Protein AF-A0A942CAH3-F1 (afdb_monomer_lite)

Structure (mmCIF, N/CA/C/O backbone):
data_AF-A0A942CAH3-F1
#
_entry.id   AF-A0A942CAH3-F1
#
loop_
_atom_site.group_PDB
_atom_site.id
_atom_site.type_symbol
_atom_site.label_atom_id
_atom_site.label_alt_id
_atom_site.label_comp_id
_atom_site.label_asym_id
_atom_site.label_entity_id
_atom_site.label_seq_id
_atom_site.pdbx_PDB_ins_code
_atom_site.Cartn_x
_atom_site.Cartn_y
_atom_site.Cartn_z
_atom_site.occupancy
_atom_site.B_iso_or_equiv
_atom_site.auth_seq_id
_atom_site.auth_comp_id
_atom_site.auth_asym_id
_atom_site.auth_atom_id
_atom_site.pdbx_PDB_model_num
ATOM 1 N N . MET A 1 1 ? 20.490 -26.033 11.143 1.00 38.88 1 MET A N 1
ATOM 2 C CA . MET A 1 1 ? 19.901 -25.424 12.351 1.00 38.88 1 MET A CA 1
ATOM 3 C C . MET A 1 1 ? 18.487 -25.033 11.973 1.00 38.88 1 MET A C 1
ATOM 5 O O . MET A 1 1 ? 18.322 -24.239 11.063 1.00 38.88 1 MET A O 1
ATOM 9 N N . THR A 1 2 ? 17.501 -25.733 12.522 1.00 37.88 2 THR A N 1
ATOM 10 C CA . THR A 1 2 ? 16.070 -25.601 12.214 1.00 37.88 2 THR A CA 1
ATOM 11 C C . THR A 1 2 ? 15.452 -24.617 13.198 1.00 37.88 2 THR A C 1
ATOM 13 O O . THR A 1 2 ? 15.263 -24.965 14.362 1.00 37.88 2 THR A O 1
ATOM 16 N N . GLU A 1 3 ? 15.191 -23.391 12.755 1.00 34.81 3 GLU A N 1
ATOM 17 C CA . GLU A 1 3 ? 14.441 -22.416 13.544 1.00 34.81 3 GLU A CA 1
ATOM 18 C C . GLU A 1 3 ? 12.943 -22.679 13.363 1.00 34.81 3 GLU A C 1
ATOM 20 O O . GLU A 1 3 ? 12.432 -22.730 12.245 1.00 34.81 3 GLU A O 1
ATOM 25 N N . ASN A 1 4 ? 12.261 -22.928 14.482 1.00 34.50 4 ASN A N 1
ATOM 26 C CA . ASN A 1 4 ? 10.811 -23.076 14.537 1.00 34.50 4 ASN A CA 1
ATOM 27 C C . ASN A 1 4 ? 10.151 -21.745 14.142 1.00 34.50 4 ASN A C 1
ATOM 29 O O . ASN A 1 4 ? 10.523 -20.715 14.712 1.00 34.50 4 ASN A O 1
ATOM 33 N N . PRO A 1 5 ? 9.154 -21.740 13.241 1.00 45.78 5 PRO A N 1
ATOM 34 C CA . PRO A 1 5 ? 8.356 -20.549 13.010 1.00 45.78 5 PRO A CA 1
ATOM 35 C C . PRO A 1 5 ? 7.594 -20.218 14.296 1.00 45.78 5 PRO A C 1
ATOM 37 O O . PRO A 1 5 ? 6.885 -21.056 14.855 1.00 45.78 5 PRO A O 1
ATOM 40 N N . VAL A 1 6 ? 7.781 -18.995 14.789 1.00 43.12 6 VAL A N 1
ATOM 41 C CA . VAL A 1 6 ? 6.960 -1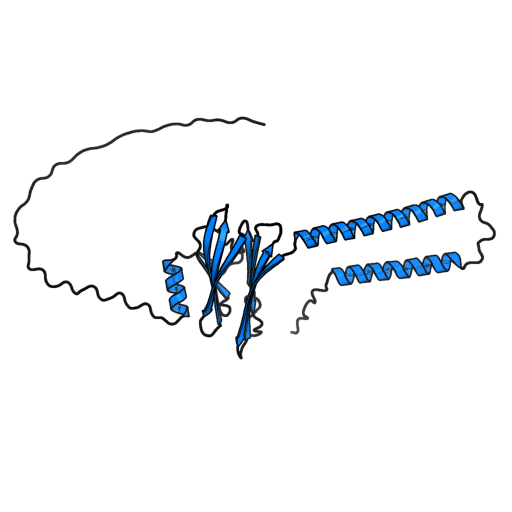8.429 15.857 1.00 43.12 6 VAL A CA 1
ATOM 42 C C . VAL A 1 6 ? 5.571 -18.228 15.270 1.00 43.12 6 VAL A C 1
ATOM 44 O O . VAL A 1 6 ? 5.326 -17.281 14.526 1.00 43.12 6 VAL A O 1
ATOM 47 N N . ASP A 1 7 ? 4.687 -19.171 15.577 1.00 39.84 7 ASP A N 1
ATOM 48 C CA . ASP A 1 7 ? 3.250 -19.054 15.389 1.00 39.84 7 ASP A CA 1
ATOM 49 C C . ASP A 1 7 ? 2.817 -17.752 16.081 1.00 39.84 7 ASP A C 1
ATOM 51 O O . ASP A 1 7 ? 2.868 -17.646 17.312 1.00 39.84 7 ASP A O 1
ATOM 55 N N . LEU A 1 8 ? 2.448 -16.725 15.305 1.00 46.66 8 LEU A N 1
ATOM 56 C CA . LEU A 1 8 ? 1.721 -15.572 15.832 1.00 46.66 8 LEU A CA 1
ATOM 57 C C . LEU A 1 8 ? 0.325 -16.076 16.205 1.00 46.66 8 LEU A C 1
ATOM 59 O O . LEU A 1 8 ? -0.653 -15.906 15.477 1.00 46.66 8 LEU A O 1
ATOM 63 N N . ALA A 1 9 ? 0.272 -16.752 17.350 1.00 49.00 9 ALA A N 1
ATOM 64 C CA . ALA A 1 9 ? -0.936 -17.208 17.991 1.00 49.00 9 ALA A CA 1
ATOM 65 C C . ALA A 1 9 ? -1.883 -16.015 18.091 1.00 49.00 9 ALA A C 1
ATOM 67 O O . ALA A 1 9 ? -1.559 -14.982 18.675 1.00 49.00 9 A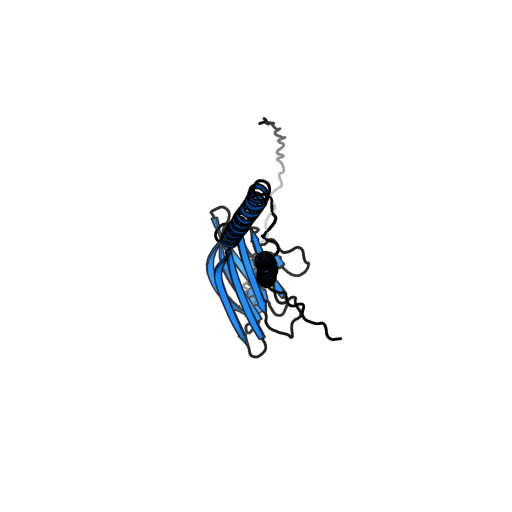LA A O 1
ATOM 68 N N . ASN A 1 10 ? -3.046 -16.164 17.463 1.00 49.00 10 ASN A N 1
ATOM 69 C CA . ASN A 1 10 ? -4.147 -15.222 17.508 1.00 49.00 10 ASN A CA 1
ATOM 70 C C . ASN A 1 10 ? -4.452 -14.898 18.987 1.00 49.00 10 ASN A C 1
ATOM 72 O O . ASN A 1 10 ? -5.050 -15.735 19.672 1.00 49.00 10 ASN A O 1
ATOM 76 N N . PRO A 1 11 ? -4.066 -13.716 19.508 1.00 52.38 11 PRO A N 1
ATOM 77 C CA . PRO A 1 11 ? -4.141 -13.425 20.943 1.00 52.38 11 PRO A CA 1
ATOM 78 C C . PRO A 1 11 ? -5.594 -13.398 21.433 1.00 52.38 11 PRO A C 1
ATOM 80 O O . PRO A 1 11 ? -5.875 -13.606 22.611 1.00 52.38 11 PRO A O 1
ATOM 83 N N . VAL A 1 12 ? -6.540 -13.211 20.508 1.00 55.06 12 VAL A N 1
ATOM 84 C CA . VAL A 1 12 ? -7.977 -13.304 20.765 1.00 55.06 12 VAL A CA 1
ATOM 85 C C . VAL A 1 12 ? -8.395 -14.754 21.028 1.00 55.06 12 VAL A C 1
ATOM 87 O O . VAL A 1 12 ? -9.215 -15.001 21.906 1.00 55.06 12 VAL A O 1
ATOM 90 N N . GLY A 1 13 ? -7.808 -15.726 20.325 1.00 59.59 13 GLY A N 1
ATOM 91 C CA . GLY A 1 13 ? -8.100 -17.151 20.506 1.00 59.59 13 GLY A CA 1
ATOM 92 C C . GLY A 1 13 ? -7.618 -17.689 21.855 1.00 59.59 13 GLY A C 1
ATOM 93 O O . GLY A 1 13 ? -8.357 -18.412 22.528 1.00 59.59 13 GLY A O 1
ATOM 94 N N . GLU A 1 14 ? -6.423 -17.286 22.295 1.00 62.19 14 GLU A N 1
ATOM 95 C CA . GLU A 1 14 ? -5.919 -17.637 23.629 1.00 62.19 14 GLU A CA 1
ATOM 96 C C . GLU A 1 14 ? -6.701 -16.936 24.740 1.00 62.19 14 GLU A C 1
ATOM 98 O O . GLU A 1 14 ? -7.053 -17.580 25.727 1.00 62.19 14 GLU A O 1
ATOM 103 N N . ALA A 1 15 ? -7.060 -15.659 24.563 1.00 57.72 15 ALA A N 1
ATOM 104 C CA . ALA A 1 15 ? -7.880 -14.936 25.532 1.00 57.72 15 ALA A CA 1
ATOM 105 C C . ALA A 1 15 ? -9.276 -15.564 25.693 1.00 57.72 15 ALA A C 1
ATOM 107 O O . ALA A 1 15 ? -9.742 -15.740 26.818 1.00 57.72 15 ALA A O 1
ATOM 108 N N . VAL A 1 16 ? -9.924 -15.966 24.593 1.00 64.06 16 VAL A N 1
ATOM 109 C CA . VAL A 1 16 ? -11.226 -16.659 24.621 1.00 64.06 16 VAL A CA 1
ATOM 110 C C . VAL A 1 16 ? -11.102 -18.050 25.254 1.00 64.06 16 VAL A C 1
ATOM 112 O O . VAL A 1 16 ? -11.940 -18.439 26.067 1.00 64.06 16 VAL A O 1
ATOM 115 N N . SER A 1 17 ? -10.028 -18.783 24.952 1.00 65.81 17 SER A N 1
ATOM 116 C CA . SER A 1 17 ? -9.772 -20.105 25.540 1.00 65.81 17 SER A CA 1
ATOM 117 C C . SER A 1 17 ? -9.466 -20.027 27.041 1.00 65.81 17 SER A C 1
ATOM 119 O O . SER A 1 17 ? -9.917 -20.876 27.813 1.00 65.81 17 SER A O 1
ATOM 121 N N . ALA A 1 18 ? -8.746 -18.991 27.479 1.00 63.69 18 ALA A N 1
ATOM 122 C CA . ALA A 1 18 ? -8.487 -18.712 28.888 1.00 63.69 18 ALA A CA 1
ATOM 123 C C . ALA A 1 18 ? -9.770 -18.308 29.633 1.00 63.69 18 ALA A C 1
ATOM 125 O O . ALA A 1 18 ? -9.985 -18.769 30.755 1.00 63.69 18 ALA A O 1
ATOM 126 N N . LEU A 1 19 ? -10.653 -17.522 29.001 1.00 53.91 19 LEU A N 1
ATOM 127 C CA . LEU A 1 19 ? -11.955 -17.162 29.569 1.00 53.91 19 LEU A CA 1
ATOM 128 C C . LEU A 1 19 ? -12.840 -18.402 29.774 1.00 53.91 19 LEU A C 1
ATOM 130 O O . LEU A 1 19 ? -13.403 -18.584 30.853 1.00 53.91 19 LEU A O 1
ATOM 134 N N . ASN A 1 20 ? -12.905 -19.298 28.784 1.00 63.09 20 ASN A N 1
ATOM 135 C CA . ASN A 1 20 ? -13.693 -20.531 28.884 1.00 63.09 20 ASN A CA 1
ATOM 136 C C . ASN A 1 20 ? -13.177 -21.453 30.003 1.00 63.09 20 ASN A C 1
ATOM 138 O O . ASN A 1 20 ? -13.965 -21.918 30.823 1.00 63.09 20 ASN A O 1
ATOM 142 N N . ARG A 1 21 ? -11.852 -21.616 30.141 1.00 64.00 21 ARG A N 1
ATOM 143 C CA . ARG A 1 21 ? -11.250 -22.403 31.240 1.00 64.00 21 ARG A CA 1
ATOM 144 C C . ARG A 1 21 ? -11.529 -21.826 32.633 1.00 64.00 21 ARG A C 1
ATOM 146 O O . ARG A 1 21 ? -11.684 -22.581 33.597 1.00 64.00 21 ARG A O 1
ATOM 153 N N . LEU A 1 22 ? -11.605 -20.500 32.756 1.00 56.31 22 LEU A N 1
ATOM 154 C CA . LEU A 1 22 ? -11.961 -19.847 34.019 1.00 56.31 22 LEU A CA 1
ATOM 155 C C . LEU A 1 22 ? -13.437 -20.076 34.382 1.00 56.31 22 LEU A C 1
ATOM 157 O O . LEU A 1 22 ? -13.781 -20.135 35.559 1.00 56.31 22 LEU A O 1
ATOM 161 N N . THR A 1 23 ? -14.299 -20.217 33.374 1.00 66.94 23 THR A N 1
ATOM 162 C CA . THR A 1 23 ? -15.745 -20.375 33.564 1.00 66.94 23 THR A CA 1
ATOM 163 C C . THR A 1 23 ? -16.085 -21.790 34.033 1.00 66.94 23 THR A C 1
ATOM 165 O O . THR A 1 23 ? -16.841 -21.945 34.990 1.00 66.94 23 THR A O 1
ATOM 168 N N . ASP A 1 24 ? -15.456 -22.810 33.440 1.00 68.88 24 ASP A N 1
ATOM 169 C CA . ASP A 1 24 ? -15.714 -24.217 33.777 1.00 68.88 24 ASP A CA 1
ATOM 170 C C . ASP A 1 24 ? -15.231 -24.582 35.190 1.00 68.88 24 ASP A C 1
ATOM 172 O O . ASP A 1 24 ? -15.956 -25.219 35.954 1.00 68.88 24 ASP A O 1
ATOM 176 N N . SER A 1 25 ? -14.044 -24.109 35.587 1.00 64.75 25 SER A N 1
ATOM 177 C CA . SER A 1 25 ? -13.489 -24.375 36.925 1.00 64.75 25 SER A CA 1
ATOM 178 C C . SER A 1 25 ? -14.278 -23.689 38.050 1.00 64.75 25 SER A C 1
ATOM 180 O O . SER A 1 25 ? -14.478 -24.276 39.113 1.00 64.75 25 SER A O 1
ATOM 182 N N . GLN A 1 26 ? -14.794 -22.478 37.811 1.00 67.25 26 GLN A N 1
ATOM 183 C CA . GLN A 1 26 ? -15.676 -21.786 38.758 1.00 67.25 26 GLN A CA 1
ATOM 184 C C . GLN A 1 26 ? -17.055 -22.459 38.856 1.00 67.25 26 GLN A C 1
ATOM 186 O O . GLN A 1 26 ? -17.616 -22.554 39.948 1.00 67.25 26 GLN A O 1
ATOM 191 N N . LEU A 1 27 ? -17.600 -22.964 37.743 1.00 65.38 27 LEU A N 1
ATOM 192 C CA . LEU A 1 27 ? -18.870 -23.701 37.723 1.00 65.38 27 LEU A CA 1
ATOM 193 C C . LEU A 1 27 ? -18.786 -25.030 38.483 1.00 65.38 27 LEU A C 1
ATOM 195 O O . LEU A 1 27 ? -19.722 -25.382 39.205 1.00 65.38 27 LEU A O 1
ATOM 199 N N . GLU A 1 28 ? -17.663 -25.739 38.382 1.00 71.81 28 GLU A N 1
ATOM 200 C CA . GLU A 1 28 ? -17.442 -27.000 39.095 1.00 71.81 28 GLU A CA 1
ATOM 201 C C . GLU A 1 28 ? -17.267 -26.788 40.613 1.00 71.81 28 GLU A C 1
ATOM 203 O O . GLU A 1 28 ? -17.804 -27.547 41.428 1.00 71.81 28 GLU A O 1
ATOM 208 N N . GLU A 1 29 ? -16.596 -25.704 41.017 1.00 67.19 29 GLU A N 1
ATOM 209 C CA . GLU A 1 29 ? -16.436 -25.324 42.426 1.00 67.19 29 GLU A CA 1
ATOM 210 C C . GLU A 1 29 ? -17.770 -24.883 43.059 1.00 67.19 29 GLU A C 1
ATOM 212 O O . GLU A 1 29 ? -18.090 -25.273 44.188 1.00 67.19 29 GLU A O 1
ATOM 217 N N . VAL A 1 30 ? -18.610 -24.162 42.306 1.00 63.62 30 VAL A N 1
ATOM 218 C CA . VAL A 1 30 ? -19.981 -23.813 42.719 1.00 63.62 30 VAL A CA 1
ATOM 219 C C . VAL A 1 30 ? -20.868 -25.062 42.816 1.00 63.62 30 VAL A C 1
ATOM 221 O O . VAL A 1 30 ? -21.627 -25.197 43.778 1.00 63.62 30 VAL A O 1
ATOM 224 N N . GLY A 1 31 ? -20.731 -26.013 41.887 1.00 65.38 31 GLY A N 1
ATOM 225 C CA . GLY A 1 31 ? -21.428 -27.302 41.930 1.00 65.38 31 GLY A CA 1
ATOM 226 C C . GLY A 1 31 ? -21.081 -28.130 43.173 1.00 65.38 31 GLY A C 1
ATOM 227 O O . GLY A 1 31 ? -21.982 -28.620 43.855 1.00 65.38 31 GLY A O 1
ATOM 228 N N . ARG A 1 32 ? -19.791 -28.213 43.539 1.00 64.75 32 ARG A N 1
ATOM 229 C CA . ARG A 1 32 ? -19.336 -28.906 44.765 1.00 64.75 32 ARG A CA 1
ATOM 230 C C . ARG A 1 32 ? -19.789 -28.227 46.053 1.00 64.75 32 ARG A C 1
ATOM 232 O O . ARG A 1 32 ? -20.052 -28.920 47.037 1.00 64.75 32 ARG A O 1
ATOM 239 N N . LEU A 1 33 ? -19.880 -26.898 46.071 1.00 56.06 33 LEU A N 1
ATOM 240 C CA . LEU A 1 33 ? -20.366 -26.147 47.234 1.00 56.06 33 LEU A CA 1
ATOM 241 C C . LEU A 1 33 ? -21.874 -26.328 47.471 1.00 56.06 33 LEU A C 1
ATOM 243 O O . LEU A 1 33 ? -22.324 -26.211 48.610 1.00 56.06 33 LEU A O 1
ATOM 247 N N . LEU A 1 34 ? -22.644 -26.655 46.428 1.00 57.50 34 LEU A N 1
ATOM 248 C CA . LEU A 1 34 ? -24.091 -26.885 46.510 1.00 57.50 34 LEU A CA 1
ATOM 249 C C . LEU A 1 34 ? -24.472 -28.336 46.857 1.00 57.50 34 LEU A C 1
ATOM 251 O O . LEU A 1 34 ? -25.568 -28.562 47.364 1.00 57.50 34 LEU A O 1
ATOM 255 N N . SER A 1 35 ? -23.588 -29.316 46.636 1.00 60.78 35 SER A N 1
ATOM 256 C CA . SER A 1 35 ? -23.885 -30.747 46.832 1.00 60.78 35 SER A CA 1
ATOM 257 C C . SER A 1 35 ? -23.494 -31.321 48.207 1.00 60.78 35 SER A C 1
ATOM 259 O O . SER A 1 35 ? -23.629 -32.524 48.431 1.00 60.78 35 SER A O 1
ATOM 261 N N . GLY A 1 36 ? -22.980 -30.507 49.136 1.00 57.03 36 GLY A N 1
ATOM 262 C CA . GLY A 1 36 ? -22.539 -30.958 50.465 1.00 57.03 36 GLY A CA 1
ATOM 263 C C . GLY A 1 36 ? -23.658 -30.975 51.531 1.00 57.03 36 GLY A C 1
ATOM 264 O O . GLY A 1 36 ? -24.392 -29.995 51.648 1.00 57.03 36 GLY A O 1
ATOM 265 N N . PRO A 1 37 ? -23.766 -32.014 52.390 1.00 53.62 37 PRO A N 1
ATOM 266 C CA . PRO A 1 37 ? -24.808 -32.144 53.427 1.00 53.62 37 PRO A CA 1
ATOM 267 C C . PRO A 1 37 ? -24.645 -31.205 54.647 1.00 53.62 37 PRO A C 1
ATOM 269 O O . PRO A 1 37 ? -25.285 -31.384 55.682 1.00 53.62 37 PRO A O 1
ATOM 272 N N . THR A 1 38 ? -23.814 -30.167 54.551 1.00 52.53 38 THR A N 1
ATOM 273 C CA . THR A 1 38 ? -23.480 -29.215 55.627 1.00 52.53 38 THR A CA 1
ATOM 274 C C . THR A 1 38 ? -24.447 -28.025 55.751 1.00 52.53 38 THR A C 1
ATOM 276 O O . THR A 1 38 ? -24.139 -27.044 56.427 1.00 52.53 38 THR A O 1
ATOM 279 N N . LEU A 1 39 ? -25.641 -28.095 55.154 1.00 48.34 39 LEU A N 1
ATOM 280 C CA . LEU A 1 39 ? -26.644 -27.016 55.202 1.00 48.34 39 LEU A CA 1
ATOM 281 C C . LEU A 1 39 ? -27.508 -26.981 56.480 1.00 48.34 39 LEU A C 1
ATOM 283 O O . LEU A 1 39 ? -28.300 -26.059 56.651 1.00 48.34 39 LEU A O 1
ATOM 287 N N . ALA A 1 40 ? -27.353 -27.918 57.420 1.00 50.31 40 ALA A N 1
ATOM 288 C CA . ALA A 1 40 ? -28.240 -27.999 58.589 1.00 50.31 40 ALA A CA 1
ATOM 289 C C . ALA A 1 40 ? -27.896 -27.044 59.755 1.00 50.31 40 ALA A C 1
ATOM 291 O O . ALA A 1 40 ? -28.616 -27.016 60.753 1.00 50.31 40 ALA A O 1
ATOM 292 N N . ARG A 1 41 ? -26.811 -26.257 59.689 1.00 49.62 41 ARG A N 1
ATOM 293 C CA . ARG A 1 41 ? -26.420 -25.394 60.821 1.00 49.62 41 ARG A CA 1
ATOM 294 C C . ARG A 1 41 ? -25.742 -24.091 60.404 1.00 49.62 41 ARG A C 1
ATOM 296 O O . ARG A 1 41 ? -24.653 -23.775 60.872 1.00 49.62 41 ARG A O 1
ATOM 303 N N . LEU A 1 42 ? -26.394 -23.307 59.548 1.00 47.91 42 LEU A N 1
ATOM 304 C CA . LEU A 1 42 ? -25.969 -21.933 59.279 1.00 47.91 42 LEU A CA 1
ATOM 305 C C . LEU A 1 42 ? -27.056 -20.933 59.680 1.00 47.91 42 LEU A C 1
ATOM 307 O O . LEU A 1 42 ? -28.154 -20.885 59.139 1.00 47.91 42 LEU A O 1
ATOM 311 N N . ASN A 1 43 ? -26.688 -20.142 60.683 1.00 49.53 43 ASN A N 1
ATOM 312 C CA . ASN A 1 43 ? -27.386 -18.988 61.223 1.00 49.53 43 ASN A CA 1
ATOM 313 C C . ASN A 1 43 ? -27.848 -18.045 60.089 1.00 49.53 43 ASN A C 1
ATOM 315 O O . ASN A 1 43 ? -27.026 -17.438 59.393 1.00 49.53 43 ASN A O 1
ATOM 319 N N . SER A 1 44 ? -29.166 -17.925 59.910 1.00 49.59 44 SER A N 1
ATOM 320 C CA . SER A 1 44 ? -29.834 -17.267 58.774 1.00 49.59 44 SER A CA 1
ATOM 321 C C . SER A 1 44 ? -29.484 -15.785 58.592 1.00 49.59 44 SER A C 1
ATOM 323 O O . SER A 1 44 ? -29.610 -15.255 57.490 1.00 49.59 44 SER A O 1
ATOM 325 N N . LYS A 1 45 ? -28.968 -15.112 59.628 1.00 54.09 45 LYS A N 1
ATOM 326 C CA . LYS A 1 45 ? -28.570 -13.696 59.550 1.00 54.09 45 LYS A CA 1
ATOM 327 C C . LYS A 1 45 ? -27.219 -13.452 58.863 1.00 54.09 45 LYS A C 1
ATOM 329 O O . LYS A 1 45 ? -26.990 -12.350 58.379 1.00 54.09 45 LYS A O 1
ATOM 334 N N . SER A 1 46 ? -26.333 -14.452 58.779 1.00 54.34 46 SER A N 1
ATOM 335 C CA . SER A 1 46 ? -25.001 -14.300 58.157 1.00 54.34 46 SER A CA 1
ATOM 336 C C . SER A 1 46 ? -24.943 -14.762 56.696 1.00 54.34 46 SER A C 1
ATOM 338 O O . SER A 1 46 ? -23.988 -14.416 55.997 1.00 54.34 46 SER A O 1
ATOM 340 N N . LEU A 1 47 ? -25.906 -15.565 56.236 1.00 54.31 47 LEU A N 1
ATOM 341 C CA . LEU A 1 47 ? -25.889 -16.116 54.879 1.00 54.31 47 LEU A CA 1
ATOM 342 C C . LEU A 1 47 ? -26.343 -15.079 53.840 1.00 54.31 47 LEU A C 1
ATOM 344 O O . LEU A 1 47 ? -25.748 -14.984 52.770 1.00 54.31 47 LEU A O 1
ATOM 348 N N . GLY A 1 48 ? -27.332 -14.246 54.188 1.00 59.53 48 GLY A N 1
ATOM 349 C CA . GLY A 1 48 ? -27.869 -13.215 53.294 1.00 59.53 48 GLY A CA 1
ATOM 350 C C . GLY A 1 48 ? -26.841 -12.156 52.882 1.00 59.53 48 GLY A C 1
ATOM 351 O O . GLY A 1 48 ? -26.795 -11.768 51.718 1.00 59.53 48 GLY A O 1
ATOM 352 N N . SER A 1 49 ? -25.952 -11.742 53.794 1.00 60.84 49 SER A N 1
ATOM 353 C CA . SER A 1 49 ? -24.909 -10.748 53.493 1.00 60.84 49 SER A CA 1
ATOM 354 C C . SER A 1 49 ? -23.763 -11.318 52.649 1.00 60.84 49 SER A C 1
ATOM 356 O O . SER A 1 49 ? -23.245 -10.634 51.767 1.00 60.84 49 SER A O 1
ATOM 358 N N . LYS A 1 50 ? -23.389 -12.589 52.856 1.00 67.12 50 LYS A N 1
ATOM 359 C CA . LYS A 1 50 ? -22.369 -13.266 52.036 1.00 67.12 50 LYS A CA 1
ATOM 360 C C . LYS A 1 50 ? -22.876 -13.564 50.624 1.00 67.12 50 LYS A C 1
ATOM 362 O O . LYS A 1 50 ? -22.142 -13.351 49.662 1.00 67.12 50 LYS A O 1
ATOM 367 N N . MET A 1 51 ? -24.130 -13.998 50.499 1.00 71.00 51 MET A N 1
ATOM 368 C CA . MET A 1 51 ? -24.748 -14.300 49.206 1.00 71.00 51 MET A CA 1
ATOM 369 C C . MET A 1 51 ? -25.015 -13.024 48.392 1.00 71.00 51 MET A C 1
ATOM 371 O O . MET A 1 51 ? -24.757 -13.007 47.191 1.00 71.00 51 MET A O 1
ATOM 375 N N . GLY A 1 52 ? -25.414 -11.925 49.047 1.00 73.25 52 GLY A N 1
ATOM 376 C CA . GLY A 1 52 ? -25.539 -10.610 48.409 1.00 73.25 52 GLY A CA 1
ATOM 377 C C . GLY A 1 52 ? -24.210 -10.091 47.851 1.00 73.25 52 GLY A C 1
ATOM 378 O O . GLY A 1 52 ? -24.153 -9.661 46.702 1.00 73.25 52 GLY A O 1
ATOM 379 N N . ASN A 1 53 ? -23.116 -10.218 48.611 1.00 77.69 53 ASN A N 1
ATOM 380 C CA . ASN A 1 53 ? -21.785 -9.814 48.146 1.00 77.69 53 ASN A CA 1
ATOM 381 C C . ASN A 1 53 ? -21.279 -10.669 46.971 1.00 77.69 53 ASN A C 1
ATOM 383 O O . ASN A 1 53 ? -20.625 -10.140 46.075 1.00 77.69 53 ASN A O 1
ATOM 387 N N . ALA A 1 54 ? -21.573 -11.974 46.953 1.00 76.06 54 ALA A N 1
ATOM 388 C CA . ALA A 1 54 ? -21.220 -12.852 45.836 1.00 76.06 54 ALA A CA 1
ATOM 389 C C . ALA A 1 54 ? -22.008 -12.499 44.563 1.00 76.06 54 ALA A C 1
ATOM 391 O O . ALA A 1 54 ? -21.416 -12.354 43.495 1.00 76.06 54 ALA A O 1
ATOM 392 N N . LEU A 1 55 ? -23.318 -12.265 44.687 1.00 80.25 55 LEU A N 1
ATOM 393 C CA . LEU A 1 55 ? -24.167 -11.851 43.569 1.00 80.25 55 LEU A CA 1
ATOM 394 C C . LEU A 1 55 ? -23.722 -10.497 42.994 1.00 80.25 55 LEU A C 1
ATOM 396 O O . LEU A 1 55 ? -23.599 -10.343 41.782 1.00 80.25 55 LEU A O 1
ATOM 400 N N . HIS A 1 56 ? -23.401 -9.533 43.861 1.00 82.88 56 HIS A N 1
ATOM 401 C CA . HIS A 1 56 ? -22.927 -8.215 43.440 1.00 82.88 56 HIS A CA 1
ATOM 402 C C . HIS A 1 56 ? -21.569 -8.285 42.721 1.00 82.88 56 HIS A C 1
ATOM 404 O O . HIS A 1 56 ? -21.331 -7.524 41.782 1.00 82.88 56 HIS A O 1
ATOM 410 N N . LYS A 1 57 ? -20.687 -9.215 43.120 1.00 83.19 57 LYS A N 1
ATOM 411 C CA . LYS A 1 57 ? -19.418 -9.488 42.424 1.00 83.19 57 LYS A CA 1
ATOM 412 C C . LYS A 1 57 ? -19.637 -10.109 41.045 1.00 83.19 57 LYS A C 1
ATOM 414 O O . LYS A 1 57 ? -18.976 -9.683 40.106 1.00 83.19 57 LYS A O 1
ATOM 419 N N . LEU A 1 58 ? -20.567 -11.056 40.910 1.00 84.38 58 LEU A N 1
ATOM 420 C CA . LEU A 1 58 ? -20.895 -11.672 39.618 1.00 84.38 58 LEU A CA 1
ATOM 421 C C . LEU A 1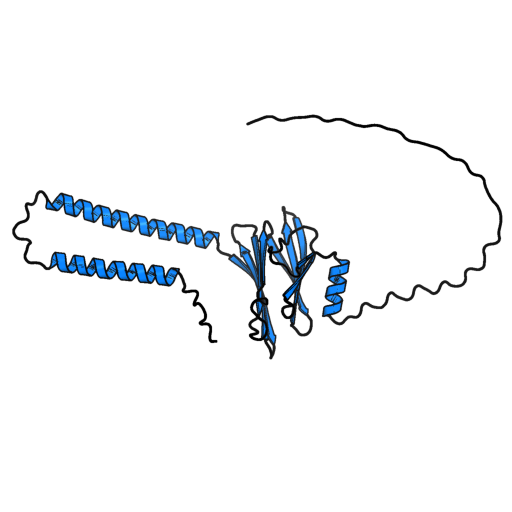 58 ? -21.511 -10.662 38.643 1.00 84.38 58 LEU A C 1
ATOM 423 O O . LEU A 1 58 ? -21.099 -10.602 37.488 1.00 84.38 58 LEU A O 1
ATOM 427 N N . ILE A 1 59 ? -22.436 -9.820 39.115 1.00 87.44 59 ILE A N 1
ATOM 428 C CA . ILE A 1 59 ? -23.019 -8.741 38.302 1.00 87.44 59 ILE A CA 1
ATOM 429 C C . ILE A 1 59 ? -21.933 -7.737 37.898 1.00 87.44 59 ILE A C 1
ATOM 431 O O . ILE A 1 59 ? -21.835 -7.383 36.727 1.00 87.44 59 ILE A O 1
ATOM 435 N N . SER A 1 60 ? -21.081 -7.321 38.842 1.00 88.94 60 SER A N 1
ATOM 436 C CA . SER A 1 60 ? -19.959 -6.413 38.566 1.00 88.94 60 SER A CA 1
ATOM 437 C C . SER A 1 60 ? -18.998 -6.983 37.516 1.00 88.94 60 SER A C 1
ATOM 439 O O . SER A 1 60 ? -18.620 -6.283 36.579 1.00 88.94 60 SER A O 1
ATOM 441 N N . LEU A 1 6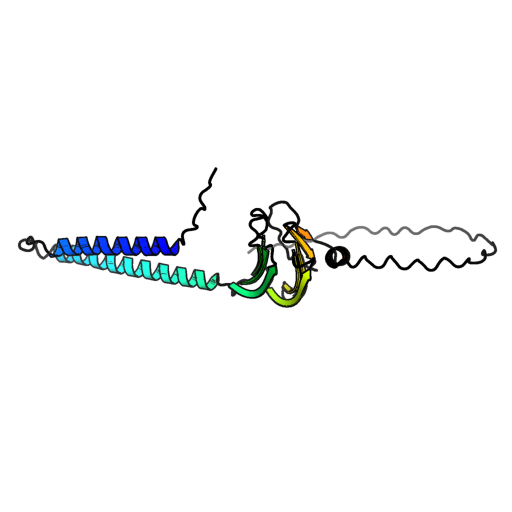1 ? -18.663 -8.275 37.613 1.00 89.31 61 LEU A N 1
ATOM 442 C CA . LEU A 1 61 ? -17.819 -8.958 36.635 1.00 89.31 61 LEU A CA 1
ATOM 443 C C . LEU A 1 61 ? -18.485 -9.015 35.253 1.00 89.31 61 LEU A C 1
ATOM 445 O O . LEU A 1 61 ? -17.838 -8.708 34.257 1.00 89.31 61 LEU A O 1
ATOM 449 N N . GLY A 1 62 ? -19.778 -9.348 35.187 1.00 88.81 62 GLY A N 1
ATOM 450 C CA . GLY A 1 62 ? -20.531 -9.368 33.931 1.00 88.81 62 GLY A CA 1
ATOM 451 C C . GLY A 1 62 ? -20.577 -8.000 33.247 1.00 88.81 62 GLY A C 1
ATOM 452 O O . GLY A 1 62 ? -20.357 -7.904 32.040 1.00 88.81 62 GLY A O 1
ATOM 453 N N . VAL A 1 63 ? -20.779 -6.927 34.018 1.00 92.94 63 VAL A N 1
ATOM 454 C CA . VAL A 1 63 ? -20.734 -5.546 33.509 1.00 92.94 63 VAL A CA 1
ATOM 455 C C . VAL A 1 63 ? -19.333 -5.186 33.010 1.00 92.94 63 VAL A C 1
ATOM 457 O O . VAL A 1 63 ? -19.205 -4.594 31.939 1.00 92.94 63 VAL A O 1
ATOM 460 N N . LEU A 1 64 ? -18.279 -5.573 33.737 1.00 92.06 64 LEU A N 1
ATOM 461 C CA . LEU A 1 64 ? -16.894 -5.322 33.334 1.00 92.06 64 LEU A CA 1
ATOM 462 C C . LEU A 1 64 ? -16.547 -6.032 32.018 1.00 92.06 64 LEU A C 1
ATOM 464 O O . LEU A 1 64 ? -15.991 -5.412 31.114 1.00 92.06 64 LEU A O 1
ATOM 468 N N . VAL A 1 65 ? -16.909 -7.310 31.888 1.00 93.25 65 VAL A N 1
ATOM 469 C CA . VAL A 1 65 ? -16.706 -8.080 30.651 1.00 93.25 65 VAL A CA 1
ATOM 470 C C . VAL A 1 65 ? -17.498 -7.459 29.502 1.00 93.25 65 VAL A C 1
ATOM 472 O O . VAL A 1 65 ? -16.944 -7.252 28.424 1.00 93.25 65 VAL A O 1
ATOM 475 N N . GLY A 1 66 ? -18.759 -7.082 29.738 1.00 92.62 66 GLY A N 1
ATOM 476 C CA . GLY A 1 66 ? -19.578 -6.385 28.746 1.00 92.62 66 GLY A CA 1
ATOM 477 C C . GLY A 1 66 ? -18.932 -5.085 28.256 1.00 92.62 66 GLY A C 1
ATOM 478 O O . GLY A 1 66 ? -18.861 -4.848 27.051 1.00 92.62 66 GLY A O 1
ATOM 479 N N . LEU A 1 67 ? -18.385 -4.275 29.168 1.00 94.25 67 LEU A N 1
ATOM 480 C CA . LEU A 1 67 ? -17.658 -3.050 28.823 1.00 94.25 67 LEU A CA 1
ATOM 481 C C . LEU A 1 67 ? -16.410 -3.328 27.981 1.00 94.25 67 LEU A C 1
ATOM 483 O O . LEU A 1 67 ? -16.191 -2.637 26.988 1.00 94.25 67 LEU A O 1
ATOM 487 N N . LEU A 1 68 ? -15.616 -4.342 28.330 1.00 94.06 68 LEU A N 1
ATOM 488 C CA . LEU A 1 68 ? -14.425 -4.710 27.558 1.00 94.06 68 LEU A CA 1
ATOM 489 C C . LEU A 1 68 ? -14.778 -5.147 26.133 1.00 94.06 68 LEU A C 1
ATOM 491 O O . LEU A 1 68 ? -14.096 -4.747 25.191 1.00 94.06 68 LEU A O 1
ATOM 495 N N . VAL A 1 69 ? -15.865 -5.904 25.960 1.00 94.69 69 VAL A N 1
ATOM 496 C CA . VAL A 1 69 ? -16.355 -6.304 24.632 1.00 94.69 69 VAL A CA 1
ATOM 497 C C . VAL A 1 69 ? -16.765 -5.081 23.810 1.00 94.69 69 VAL A C 1
ATOM 499 O O . VAL A 1 69 ? -16.370 -4.965 22.651 1.00 94.69 69 VAL A O 1
ATOM 502 N N . VAL A 1 70 ? -17.503 -4.138 24.403 1.00 95.12 70 VAL A N 1
ATOM 503 C CA . VAL A 1 70 ? -17.922 -2.904 23.715 1.00 95.12 70 VAL A CA 1
ATOM 504 C C . VAL A 1 70 ? -16.714 -2.049 23.330 1.00 95.12 70 VAL A C 1
ATOM 506 O O . VAL A 1 70 ? -16.625 -1.602 22.188 1.00 95.12 70 VAL A O 1
ATOM 509 N N . VAL A 1 71 ? -15.751 -1.861 24.237 1.00 94.25 71 VAL A N 1
ATOM 510 C CA . VAL A 1 71 ? -14.510 -1.123 23.951 1.00 94.25 71 V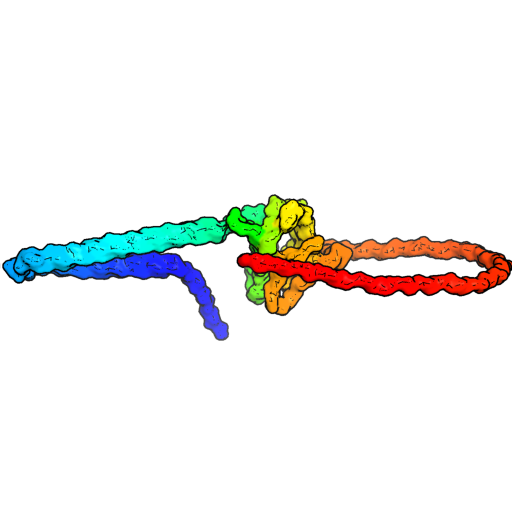AL A CA 1
ATOM 511 C C . VAL A 1 71 ? -13.709 -1.807 22.843 1.00 94.25 71 VAL A C 1
ATOM 513 O O . VAL A 1 71 ? -13.236 -1.130 21.932 1.00 94.25 71 VAL A O 1
ATOM 516 N N . GLY A 1 72 ? -13.606 -3.138 22.869 1.00 93.25 72 GLY A N 1
ATOM 517 C CA . GLY A 1 72 ? -12.953 -3.916 21.818 1.00 93.25 72 GLY A CA 1
ATOM 518 C C . GLY A 1 72 ? -13.635 -3.753 20.459 1.00 93.25 72 GLY A C 1
ATOM 519 O O . GLY A 1 72 ? -12.958 -3.529 19.457 1.00 93.25 72 GLY A O 1
ATOM 520 N N . PHE A 1 73 ? -14.970 -3.782 20.421 1.00 92.94 73 PHE A N 1
ATOM 521 C CA . PHE A 1 73 ? -15.736 -3.577 19.191 1.00 92.94 73 PHE A CA 1
ATOM 522 C C . PHE A 1 73 ? -15.560 -2.161 18.633 1.00 92.94 73 PHE A C 1
ATOM 524 O O . PHE A 1 73 ? -15.308 -1.995 17.442 1.00 92.94 73 PHE A O 1
ATOM 531 N N . ILE A 1 74 ? -15.624 -1.142 19.496 1.00 89.62 74 ILE A N 1
ATOM 532 C CA . ILE A 1 74 ? -15.362 0.255 19.130 1.00 89.62 74 ILE A CA 1
ATOM 533 C C . ILE A 1 74 ? -13.946 0.384 18.557 1.00 89.62 74 ILE A C 1
ATOM 535 O O . ILE A 1 74 ? -13.759 0.944 17.478 1.00 89.62 74 ILE A O 1
ATOM 539 N N . TRP A 1 75 ? -12.945 -0.177 19.236 1.00 89.50 75 TRP A N 1
ATOM 540 C CA . TRP A 1 75 ? -11.557 -0.122 18.789 1.00 89.50 75 TRP A CA 1
ATOM 541 C C . TRP A 1 75 ? -11.346 -0.819 17.436 1.00 89.50 75 TRP A C 1
ATOM 543 O O . TRP A 1 75 ? -10.687 -0.255 16.560 1.00 89.50 75 TRP A O 1
ATOM 553 N N . ALA A 1 76 ? -11.938 -1.998 17.230 1.00 87.19 76 ALA A N 1
ATOM 554 C CA . ALA A 1 76 ? -11.878 -2.719 15.958 1.00 87.19 76 ALA A CA 1
ATOM 555 C C . ALA A 1 76 ? -12.580 -1.950 14.830 1.00 87.19 76 ALA A C 1
ATOM 557 O O . ALA A 1 76 ? -12.054 -1.850 13.723 1.00 87.19 76 ALA A O 1
ATOM 558 N N . TYR A 1 77 ? -13.734 -1.346 15.119 1.00 85.75 77 TYR A N 1
ATOM 559 C CA . TYR A 1 77 ? -14.473 -0.529 14.163 1.00 85.75 77 TYR A CA 1
ATOM 560 C C . TYR A 1 77 ? -13.667 0.700 13.720 1.00 85.75 77 TYR A C 1
ATOM 562 O O . TYR A 1 77 ? -13.549 0.959 12.523 1.00 85.75 77 TYR A O 1
ATOM 570 N N . PHE A 1 78 ? -13.040 1.416 14.660 1.00 82.31 78 PHE A N 1
ATOM 571 C CA . PHE A 1 78 ? -12.221 2.593 14.350 1.00 82.31 78 PHE A CA 1
ATOM 572 C C . PHE A 1 78 ? -10.896 2.267 13.645 1.00 82.31 78 PHE A C 1
ATOM 574 O O . PHE A 1 78 ? -10.390 3.104 12.897 1.00 82.31 78 PHE A O 1
ATOM 581 N N . ASN A 1 79 ? -10.341 1.069 13.851 1.00 81.44 79 ASN A N 1
ATOM 582 C CA . ASN A 1 79 ? -9.146 0.595 13.142 1.00 81.44 79 ASN A CA 1
ATOM 583 C C . ASN A 1 79 ? -9.470 -0.225 11.883 1.00 81.44 79 ASN A C 1
ATOM 585 O O . ASN A 1 79 ? -8.559 -0.764 11.258 1.00 81.44 79 ASN A O 1
ATOM 589 N N . SER A 1 80 ? -10.743 -0.305 11.486 1.00 86.12 80 SER A N 1
ATOM 590 C CA . SER A 1 80 ? -11.139 -0.980 10.256 1.00 86.12 80 SER A CA 1
ATOM 591 C C . SER A 1 80 ? -10.589 -0.239 9.037 1.00 86.12 80 SER A C 1
ATOM 593 O O . SER A 1 80 ? -10.774 0.974 8.867 1.00 86.12 80 SER A O 1
ATOM 595 N N . THR A 1 81 ? -9.931 -0.996 8.168 1.00 87.69 81 THR A N 1
ATOM 596 C CA . THR A 1 81 ? -9.490 -0.549 6.854 1.00 87.69 81 THR A CA 1
ATOM 597 C C . THR A 1 81 ? -10.501 -0.958 5.784 1.00 87.69 81 THR A C 1
ATOM 599 O O . THR A 1 81 ? -11.269 -1.913 5.924 1.00 87.69 81 THR A O 1
ATOM 602 N N . LYS A 1 82 ? -10.546 -0.188 4.704 1.00 89.75 82 LYS A N 1
ATOM 603 C CA . LYS A 1 82 ? -11.258 -0.489 3.468 1.00 89.75 82 LYS A CA 1
ATOM 604 C C . LYS A 1 82 ? -10.204 -0.739 2.398 1.00 89.75 82 LYS A C 1
ATOM 606 O O . LYS A 1 82 ? -9.401 0.151 2.136 1.00 89.75 82 LYS A O 1
ATOM 611 N N . ASN A 1 83 ? -10.244 -1.904 1.762 1.00 91.94 83 ASN A N 1
ATOM 612 C CA . ASN A 1 83 ? -9.417 -2.146 0.591 1.00 91.94 83 ASN A CA 1
ATOM 613 C C . ASN A 1 83 ? -9.913 -1.274 -0.576 1.00 91.94 83 ASN A C 1
ATOM 615 O O . ASN A 1 83 ? -11.102 -1.273 -0.906 1.00 91.94 83 ASN A O 1
ATOM 619 N N . ILE A 1 84 ? -9.009 -0.473 -1.129 1.00 92.06 84 ILE A N 1
ATOM 620 C CA . ILE A 1 84 ? -9.238 0.417 -2.270 1.00 92.06 84 ILE A CA 1
ATOM 621 C C . ILE A 1 84 ? -8.870 -0.295 -3.564 1.00 92.06 84 ILE A C 1
ATOM 623 O O . ILE A 1 84 ? -9.585 -0.177 -4.557 1.00 92.06 84 ILE A O 1
ATOM 627 N N . ALA A 1 85 ? -7.757 -1.022 -3.542 1.00 93.50 85 ALA A N 1
ATOM 628 C CA . ALA A 1 85 ? -7.288 -1.796 -4.671 1.00 93.50 85 ALA A CA 1
ATOM 629 C C . ALA A 1 85 ? -6.356 -2.914 -4.212 1.00 93.50 85 ALA A C 1
ATOM 631 O O . ALA A 1 85 ? -5.727 -2.846 -3.154 1.00 93.50 85 ALA A O 1
ATOM 632 N N . SER A 1 86 ? -6.212 -3.914 -5.064 1.00 94.88 86 SER A N 1
ATOM 633 C CA . SER A 1 86 ? -5.221 -4.965 -4.916 1.00 94.88 86 SER A CA 1
ATOM 634 C C . SER A 1 86 ? -4.901 -5.526 -6.286 1.00 94.88 86 SER A C 1
ATOM 636 O O . SER A 1 86 ? -5.809 -5.683 -7.104 1.00 94.88 86 SER A O 1
ATOM 638 N N . GLY A 1 87 ? -3.644 -5.876 -6.501 1.00 94.25 87 GLY A N 1
ATOM 639 C CA . GLY A 1 87 ? -3.206 -6.575 -7.697 1.00 94.25 87 GLY A CA 1
ATOM 640 C C . GLY A 1 87 ? -2.323 -7.739 -7.298 1.00 94.25 87 GLY A C 1
ATOM 641 O O . GLY A 1 87 ? -1.510 -7.623 -6.383 1.00 94.25 87 GLY A O 1
ATOM 642 N N . GLU A 1 88 ? -2.484 -8.857 -7.991 1.00 94.00 88 GLU A N 1
ATOM 643 C CA . GLU A 1 88 ? -1.664 -10.046 -7.806 1.00 94.00 88 GLU A CA 1
ATOM 644 C C . GLU A 1 88 ? -1.193 -10.551 -9.163 1.00 94.00 88 GLU A C 1
ATOM 646 O O . GLU A 1 88 ? -1.935 -10.557 -10.153 1.00 94.00 88 GLU A O 1
ATOM 651 N N . ARG A 1 89 ? 0.057 -10.996 -9.204 1.00 92.38 89 ARG A N 1
ATOM 652 C CA . ARG A 1 89 ? 0.677 -11.542 -10.392 1.00 92.38 89 ARG A CA 1
ATOM 653 C C . ARG A 1 89 ? 1.442 -12.803 -10.043 1.00 92.38 89 ARG A C 1
ATOM 655 O O . ARG A 1 89 ? 2.475 -12.767 -9.383 1.00 92.38 89 ARG A O 1
ATOM 662 N N . LYS A 1 90 ? 0.921 -13.915 -10.554 1.00 89.69 90 LYS A N 1
ATOM 663 C CA . LYS A 1 90 ? 1.524 -15.236 -10.413 1.00 89.69 90 LYS A CA 1
ATOM 664 C C . LYS A 1 90 ? 2.460 -15.512 -11.577 1.00 89.69 90 LYS A C 1
ATOM 666 O O . LYS A 1 90 ? 2.096 -15.317 -12.740 1.00 89.69 90 LYS A O 1
ATOM 671 N N . THR A 1 91 ? 3.658 -15.978 -11.266 1.00 84.56 91 THR A N 1
ATOM 672 C CA . THR A 1 91 ? 4.643 -16.457 -12.241 1.00 84.56 91 THR A CA 1
ATOM 673 C C . THR A 1 91 ? 5.027 -17.891 -11.894 1.00 84.56 91 THR A C 1
ATOM 675 O O . THR A 1 91 ? 4.729 -18.376 -10.809 1.00 84.56 91 THR A O 1
ATOM 678 N N . SER A 1 92 ? 5.726 -18.594 -12.785 1.00 82.94 92 SER A N 1
ATOM 679 C CA . SER A 1 92 ? 6.213 -19.947 -12.478 1.00 82.94 92 SER A CA 1
ATOM 680 C C . SER A 1 92 ? 7.233 -19.993 -11.330 1.00 82.94 92 SER A C 1
ATOM 682 O O . SER A 1 92 ? 7.536 -21.079 -10.848 1.00 82.94 92 SER A O 1
ATOM 684 N N . ALA A 1 93 ? 7.802 -18.847 -10.938 1.00 79.56 93 ALA A N 1
ATOM 685 C CA . ALA A 1 93 ? 8.854 -18.749 -9.927 1.00 79.56 93 ALA A CA 1
ATOM 686 C C . ALA A 1 93 ? 8.375 -18.153 -8.592 1.00 79.56 93 ALA A C 1
ATOM 688 O O . ALA A 1 93 ? 8.993 -18.415 -7.561 1.00 79.56 93 ALA A O 1
ATOM 689 N N . ALA A 1 94 ? 7.334 -17.319 -8.614 1.00 84.19 94 ALA A N 1
ATOM 690 C CA . ALA A 1 94 ? 6.873 -16.556 -7.458 1.00 84.19 94 ALA A CA 1
ATOM 691 C C . ALA A 1 94 ? 5.512 -15.893 -7.700 1.00 84.19 94 ALA A C 1
ATOM 693 O O . ALA A 1 94 ? 5.185 -15.539 -8.842 1.00 84.19 94 ALA A O 1
ATOM 694 N N . ASP A 1 95 ? 4.805 -15.640 -6.601 1.00 88.88 95 ASP A N 1
ATOM 695 C CA . ASP A 1 95 ? 3.611 -14.804 -6.557 1.00 88.88 95 ASP A CA 1
ATOM 696 C C . ASP A 1 95 ? 3.962 -13.445 -5.947 1.00 88.88 95 ASP A C 1
ATOM 698 O O . ASP A 1 95 ? 4.559 -13.360 -4.870 1.00 88.88 95 ASP A O 1
ATOM 702 N N . TRP A 1 96 ? 3.593 -12.386 -6.662 1.00 91.12 96 TRP A N 1
ATOM 703 C CA . TRP A 1 96 ? 3.812 -10.999 -6.271 1.00 91.12 96 TRP A CA 1
ATOM 704 C C . TRP A 1 96 ? 2.470 -10.318 -6.109 1.00 91.12 96 TRP A C 1
ATOM 706 O O . TRP A 1 96 ? 1.553 -10.551 -6.901 1.00 91.12 96 TRP A O 1
ATOM 716 N N . GLY A 1 97 ? 2.361 -9.408 -5.156 1.00 92.94 97 GLY A N 1
ATOM 717 C CA . GLY A 1 97 ? 1.132 -8.658 -5.028 1.00 92.94 97 GLY A CA 1
ATOM 718 C C . GLY A 1 97 ? 1.262 -7.381 -4.239 1.00 92.94 97 GLY A C 1
ATOM 719 O O . GLY A 1 97 ? 2.264 -7.086 -3.589 1.00 92.94 97 GLY A O 1
ATOM 720 N N . TYR A 1 98 ? 0.198 -6.601 -4.322 1.00 94.31 98 TYR A N 1
ATOM 721 C CA . TYR A 1 98 ? 0.023 -5.429 -3.499 1.00 94.31 98 TYR A CA 1
ATOM 722 C C . TYR A 1 98 ? -1.423 -5.320 -3.029 1.00 94.31 98 TYR A C 1
ATOM 724 O O . TYR A 1 98 ? -2.360 -5.780 -3.683 1.00 94.31 98 TYR A O 1
ATOM 732 N N . SER A 1 99 ? -1.602 -4.678 -1.885 1.00 94.94 99 SER A N 1
ATOM 733 C CA . SER A 1 99 ? -2.898 -4.241 -1.384 1.00 94.94 99 SER A CA 1
ATOM 734 C C . SER A 1 99 ? -2.798 -2.790 -0.954 1.00 94.94 99 SER A C 1
ATOM 736 O O . SER A 1 99 ? -1.806 -2.353 -0.368 1.00 94.94 99 SER A O 1
ATOM 738 N N . LEU A 1 100 ? -3.833 -2.039 -1.294 1.00 93.94 100 LEU A N 1
ATOM 739 C CA . LEU A 1 100 ? -3.973 -0.643 -0.968 1.00 93.94 100 LEU A CA 1
ATOM 740 C C . LEU A 1 100 ? -5.183 -0.466 -0.074 1.00 93.94 100 LEU A C 1
ATOM 742 O O . LEU A 1 100 ? -6.320 -0.570 -0.527 1.00 93.94 100 LEU A O 1
ATOM 746 N N . ASP A 1 101 ? -4.926 -0.184 1.191 1.00 93.44 101 ASP A N 1
ATOM 747 C CA . ASP A 1 101 ? -5.941 -0.088 2.222 1.00 93.44 101 ASP A CA 1
ATOM 748 C C . ASP A 1 101 ? -6.047 1.351 2.725 1.00 93.44 101 ASP A C 1
ATOM 750 O O . ASP A 1 101 ? -5.049 2.028 2.953 1.00 93.44 101 ASP A O 1
ATOM 754 N N . GLN A 1 102 ? -7.268 1.831 2.935 1.00 91.62 102 GLN A N 1
ATOM 755 C CA . GLN A 1 102 ? -7.538 3.136 3.529 1.00 91.62 102 GLN A CA 1
ATOM 756 C C . GLN A 1 102 ? -8.268 2.962 4.855 1.00 91.62 102 GLN A C 1
ATOM 758 O O . GLN A 1 102 ? -9.239 2.212 4.954 1.00 91.62 102 GLN A O 1
ATOM 763 N N . TYR A 1 103 ? -7.836 3.672 5.891 1.00 89.12 103 TYR A N 1
ATOM 764 C CA . TYR A 1 103 ? -8.527 3.662 7.176 1.00 89.12 103 TYR A CA 1
ATOM 765 C C . TYR A 1 103 ? -9.861 4.412 7.066 1.00 89.12 103 TYR A C 1
ATOM 767 O O . TYR A 1 103 ? -9.923 5.510 6.526 1.00 89.12 103 TYR A O 1
ATOM 775 N N . ARG A 1 104 ? -10.954 3.838 7.586 1.00 83.75 104 ARG A N 1
ATOM 776 C CA . ARG A 1 104 ? -12.301 4.425 7.406 1.00 83.75 104 ARG A CA 1
ATOM 777 C C . ARG A 1 104 ? -12.505 5.769 8.105 1.00 83.75 104 ARG A C 1
ATOM 779 O O . ARG A 1 104 ? -13.289 6.583 7.636 1.00 83.75 104 ARG A O 1
ATOM 786 N N . PHE A 1 105 ? -11.835 5.973 9.236 1.00 83.19 105 PHE A N 1
ATOM 787 C CA . PHE A 1 105 ? -12.029 7.134 10.116 1.00 83.19 105 PHE A CA 1
ATOM 788 C C . PHE A 1 105 ? -10.751 7.949 10.311 1.00 83.19 105 PHE A C 1
ATOM 790 O O . PHE A 1 105 ? -10.641 8.725 11.258 1.00 83.19 105 PHE A O 1
ATOM 797 N N . ARG A 1 106 ? -9.741 7.707 9.475 1.00 82.06 106 ARG A N 1
ATOM 798 C CA . ARG A 1 106 ? -8.458 8.403 9.522 1.00 82.06 106 ARG A CA 1
ATOM 799 C C . ARG A 1 106 ? -8.014 8.639 8.093 1.00 82.06 106 ARG A C 1
ATOM 801 O O . ARG A 1 106 ? -8.075 7.706 7.297 1.00 82.06 106 ARG A O 1
ATOM 808 N N . ASP A 1 107 ? -7.475 9.818 7.814 1.00 82.81 107 ASP A N 1
ATOM 809 C CA . ASP A 1 107 ? -6.804 10.115 6.545 1.00 82.81 107 ASP A CA 1
ATOM 810 C C . ASP A 1 107 ? -5.437 9.437 6.524 1.00 82.81 107 ASP A C 1
ATOM 812 O O . ASP A 1 107 ? -4.377 10.055 6.598 1.00 82.81 107 ASP A O 1
ATOM 816 N N . ARG A 1 108 ? -5.474 8.111 6.567 1.00 85.31 108 ARG A N 1
ATOM 817 C CA . ARG A 1 108 ? -4.319 7.241 6.518 1.00 85.31 108 ARG A CA 1
ATOM 818 C C . ARG A 1 108 ? -4.574 6.167 5.490 1.00 85.31 108 ARG A C 1
ATOM 820 O O . ARG A 1 108 ? -5.670 5.610 5.391 1.00 85.31 108 ARG A O 1
ATOM 827 N N . MET A 1 109 ? -3.513 5.844 4.787 1.00 89.00 109 MET A N 1
ATOM 828 C CA . MET A 1 109 ? -3.471 4.824 3.762 1.00 89.00 109 MET A CA 1
ATOM 829 C C . MET A 1 109 ? -2.296 3.912 4.066 1.00 89.00 109 MET A C 1
ATOM 831 O O . MET A 1 109 ? -1.260 4.359 4.554 1.00 89.00 109 MET A O 1
ATOM 835 N N . ARG A 1 110 ? -2.472 2.635 3.762 1.00 89.94 110 ARG A N 1
ATOM 836 C CA . ARG A 1 110 ? -1.456 1.609 3.870 1.00 89.94 110 ARG A CA 1
ATOM 837 C C . ARG A 1 110 ? -1.302 0.936 2.516 1.00 89.94 110 ARG A C 1
ATOM 839 O O . ARG A 1 110 ? -2.259 0.372 1.994 1.00 89.94 110 ARG A O 1
ATOM 846 N N . LEU A 1 111 ? -0.106 1.011 1.952 1.00 90.94 111 LEU A N 1
ATOM 847 C CA . LEU A 1 111 ? 0.291 0.220 0.795 1.00 90.94 111 LEU A CA 1
ATOM 848 C C . LEU A 1 111 ? 1.108 -0.965 1.306 1.00 90.94 111 LEU A C 1
ATOM 850 O O . LEU A 1 111 ? 2.228 -0.777 1.777 1.00 90.94 111 LEU A O 1
ATOM 854 N N . ASN A 1 112 ? 0.550 -2.170 1.226 1.00 91.31 112 ASN A N 1
ATOM 855 C CA . ASN A 1 112 ? 1.294 -3.395 1.493 1.00 91.31 112 ASN A CA 1
ATOM 856 C C . ASN A 1 112 ? 1.726 -3.999 0.164 1.00 91.31 112 ASN A C 1
ATOM 858 O O . ASN A 1 112 ? 0.890 -4.288 -0.688 1.00 91.31 112 ASN A O 1
ATOM 862 N N . LEU A 1 113 ? 3.017 -4.221 0.014 1.00 90.81 113 LEU A N 1
ATOM 863 C CA . LEU A 1 113 ? 3.644 -4.931 -1.087 1.00 90.81 113 LEU A CA 1
ATOM 864 C C . LEU A 1 113 ? 4.133 -6.254 -0.518 1.00 90.81 113 LEU A C 1
ATOM 866 O O . LEU A 1 113 ? 4.718 -6.265 0.566 1.00 90.81 113 LEU A O 1
ATOM 870 N N . TRP A 1 114 ? 3.852 -7.352 -1.204 1.00 90.19 114 TRP A N 1
ATOM 871 C CA . TRP A 1 114 ? 4.182 -8.679 -0.713 1.00 90.19 114 TRP A CA 1
ATOM 872 C C . TRP A 1 114 ? 4.650 -9.619 -1.818 1.00 90.19 114 TRP A C 1
ATOM 874 O O . TRP A 1 114 ? 4.346 -9.447 -3.001 1.00 90.19 114 TRP A O 1
ATOM 884 N N . SER A 1 115 ? 5.401 -10.628 -1.393 1.00 87.69 115 SER A N 1
ATOM 885 C CA . SER A 1 115 ? 5.988 -11.664 -2.232 1.00 87.69 115 SER A CA 1
ATOM 886 C C . SER A 1 115 ? 5.954 -12.997 -1.497 1.00 87.69 115 SER A C 1
ATOM 888 O O . SER A 1 115 ? 6.443 -13.081 -0.372 1.00 87.69 115 SER A O 1
ATOM 890 N N . ASP A 1 116 ? 5.476 -14.051 -2.156 1.00 83.25 116 ASP A N 1
ATOM 891 C CA . ASP A 1 116 ? 5.532 -15.426 -1.626 1.00 83.25 116 ASP A CA 1
ATOM 892 C C . ASP A 1 116 ? 6.800 -16.188 -2.068 1.00 83.25 116 ASP A C 1
ATOM 894 O O . ASP A 1 116 ? 6.944 -17.397 -1.899 1.00 83.25 116 ASP A O 1
ATOM 898 N N . SER A 1 117 ? 7.760 -15.503 -2.696 1.00 72.62 117 SER A N 1
ATOM 899 C CA . SER A 1 117 ? 8.981 -16.170 -3.136 1.00 72.62 117 SER A CA 1
ATOM 900 C C . SER A 1 117 ? 9.882 -16.524 -1.953 1.00 72.62 117 SER A C 1
ATOM 902 O O . SER A 1 117 ? 10.580 -15.669 -1.411 1.00 72.62 117 SER A O 1
ATOM 904 N N . SER A 1 118 ? 9.966 -17.816 -1.630 1.00 66.44 118 SER A N 1
ATOM 905 C CA . SER A 1 118 ? 10.904 -18.357 -0.634 1.00 66.44 118 SER A CA 1
ATOM 906 C C . SER A 1 118 ? 12.382 -18.110 -0.976 1.00 66.44 118 SER A C 1
ATOM 908 O O . SER A 1 118 ? 13.256 -18.339 -0.143 1.00 66.44 118 SER A O 1
ATOM 910 N N . LEU A 1 119 ? 12.679 -17.706 -2.217 1.00 61.53 119 LEU A N 1
ATOM 911 C CA . LEU A 1 119 ? 14.030 -17.413 -2.700 1.00 61.53 119 LEU A CA 1
ATOM 912 C C . LEU A 1 119 ? 14.507 -16.009 -2.314 1.00 61.53 119 LEU A C 1
ATOM 914 O O . LEU A 1 119 ? 15.712 -15.761 -2.307 1.00 61.53 119 LEU A O 1
ATOM 918 N N . PHE A 1 120 ? 13.587 -15.104 -1.978 1.00 61.97 120 PHE A N 1
ATOM 919 C CA . PHE A 1 120 ? 13.907 -13.752 -1.546 1.00 61.97 120 PHE A CA 1
ATOM 920 C C . PHE A 1 120 ? 13.611 -13.640 -0.049 1.00 61.97 120 PHE A C 1
ATOM 922 O O . PHE A 1 120 ? 12.462 -13.693 0.380 1.00 61.97 120 PHE A O 1
ATOM 929 N N . SER A 1 121 ? 14.689 -13.533 0.737 1.00 52.03 121 SER A N 1
ATOM 930 C CA . SER A 1 121 ? 14.683 -13.288 2.188 1.00 52.03 121 SER A CA 1
ATOM 931 C C . SER A 1 121 ? 13.715 -12.156 2.567 1.00 52.03 121 SER A C 1
ATOM 933 O O . SER A 1 121 ? 13.427 -11.302 1.734 1.00 52.03 121 SER A O 1
ATOM 935 N N . SER A 1 122 ? 13.253 -12.143 3.822 1.00 54.41 122 SER A N 1
ATOM 936 C CA . SER A 1 122 ? 12.168 -11.364 4.457 1.00 54.41 122 SER A CA 1
ATOM 937 C C . SER A 1 122 ? 12.019 -9.855 4.145 1.00 54.41 122 SER A C 1
ATOM 939 O O . SER A 1 122 ? 11.115 -9.222 4.680 1.00 54.41 122 SER A O 1
ATOM 941 N N . SER A 1 123 ? 12.862 -9.264 3.297 1.00 55.75 123 SER A N 1
ATOM 942 C CA . SER A 1 123 ? 12.799 -7.888 2.786 1.00 55.75 123 SER A CA 1
ATOM 943 C C . SER A 1 123 ? 11.840 -7.680 1.604 1.00 55.75 123 SER A C 1
ATOM 945 O O . SER A 1 123 ? 11.720 -6.560 1.116 1.00 55.75 123 SER A O 1
ATOM 947 N N . SER A 1 124 ? 11.191 -8.733 1.100 1.00 63.31 124 SER A N 1
ATOM 948 C CA . SER A 1 124 ? 10.288 -8.661 -0.063 1.00 63.31 124 SER A CA 1
ATOM 949 C C . SER A 1 124 ? 8.861 -8.210 0.284 1.00 63.31 124 SER A C 1
ATOM 951 O O . SER A 1 124 ? 8.057 -7.942 -0.611 1.00 63.31 124 SER A O 1
ATOM 953 N N . ASN A 1 125 ? 8.565 -8.076 1.582 1.00 76.81 125 ASN A N 1
ATOM 954 C CA . ASN A 1 125 ? 7.338 -7.471 2.076 1.00 76.81 125 ASN A CA 1
ATOM 955 C C . ASN A 1 125 ? 7.632 -6.040 2.536 1.00 76.81 125 ASN A C 1
ATOM 957 O O . ASN A 1 125 ? 8.399 -5.830 3.474 1.00 76.81 125 ASN A O 1
ATOM 961 N N . ALA A 1 126 ? 6.998 -5.054 1.906 1.00 79.75 126 ALA A N 1
ATOM 962 C CA . ALA A 1 126 ? 7.113 -3.651 2.287 1.00 79.75 126 ALA A CA 1
ATOM 963 C C . ALA A 1 126 ? 5.740 -3.112 2.680 1.00 79.75 126 ALA A C 1
ATOM 965 O O . ALA A 1 126 ? 4.773 -3.225 1.932 1.00 79.75 126 ALA A O 1
ATOM 966 N N . THR A 1 127 ? 5.650 -2.514 3.865 1.00 84.94 127 THR A N 1
ATOM 967 C CA . THR A 1 127 ? 4.444 -1.809 4.310 1.00 84.94 127 THR A CA 1
ATOM 968 C C . THR A 1 127 ? 4.741 -0.325 4.374 1.00 84.94 127 THR A C 1
ATOM 970 O O . THR A 1 127 ? 5.653 0.108 5.077 1.00 84.94 127 THR A O 1
ATOM 973 N N . LEU A 1 128 ? 3.958 0.454 3.640 1.00 82.25 128 LEU A N 1
ATOM 974 C CA . LEU A 1 128 ? 4.053 1.900 3.600 1.00 82.25 128 LEU A CA 1
ATOM 975 C C . LEU A 1 128 ? 2.802 2.526 4.192 1.00 82.25 128 LEU A C 1
ATOM 977 O O . LEU A 1 128 ? 1.732 2.477 3.587 1.00 82.25 128 LEU A O 1
ATOM 981 N N . ASP A 1 129 ? 2.968 3.167 5.343 1.00 83.44 129 ASP A N 1
ATOM 982 C CA . ASP A 1 129 ? 1.914 3.937 5.991 1.00 83.44 129 ASP A CA 1
ATOM 983 C C . ASP A 1 129 ? 2.029 5.420 5.608 1.00 83.44 129 ASP A C 1
ATOM 985 O O . ASP A 1 129 ? 2.933 6.136 6.044 1.00 83.44 129 ASP A O 1
ATOM 989 N N . LEU A 1 130 ? 1.073 5.902 4.816 1.00 81.75 130 LEU A N 1
ATOM 990 C CA . LEU A 1 130 ? 0.922 7.313 4.482 1.00 81.75 130 LEU A CA 1
ATOM 991 C C . LEU A 1 130 ? -0.040 7.977 5.462 1.00 81.75 130 LEU A C 1
ATOM 993 O O . LEU A 1 130 ? -1.162 7.513 5.677 1.00 81.75 130 LEU A O 1
ATOM 997 N N . SER A 1 131 ? 0.407 9.077 6.066 1.00 82.25 131 SER A N 1
ATOM 998 C CA . SER A 1 131 ? -0.395 9.875 6.996 1.00 82.25 131 SER A CA 1
ATOM 999 C C . SER A 1 131 ? -0.863 11.166 6.343 1.00 82.25 131 SER A C 1
ATOM 1001 O O . SER A 1 131 ? -0.084 11.806 5.649 1.00 82.25 131 SER A O 1
ATOM 1003 N N . ASN A 1 132 ? -2.094 11.572 6.648 1.00 84.38 132 ASN A N 1
ATOM 1004 C CA . ASN A 1 132 ? -2.774 12.750 6.100 1.00 84.38 132 ASN A CA 1
ATOM 1005 C C . ASN A 1 132 ? -2.999 12.655 4.582 1.00 84.38 132 ASN A C 1
ATOM 1007 O O . ASN A 1 132 ? -2.914 13.648 3.865 1.00 84.38 132 ASN A O 1
ATOM 1011 N N . VAL A 1 133 ? -3.249 11.438 4.092 1.00 85.12 133 VAL A N 1
ATOM 1012 C CA . VAL A 1 133 ? -3.476 11.152 2.673 1.00 85.12 133 VAL A CA 1
ATOM 1013 C C . VAL A 1 133 ? -4.662 10.208 2.541 1.00 85.12 133 VAL A C 1
ATOM 1015 O O . VAL A 1 133 ? -4.742 9.194 3.240 1.00 85.12 133 VAL A O 1
ATOM 1018 N N . SER A 1 134 ? -5.563 10.518 1.614 1.00 88.44 134 SER A N 1
ATOM 1019 C CA . SER A 1 134 ? -6.602 9.595 1.151 1.00 88.44 134 SER A CA 1
ATOM 1020 C C . SER A 1 134 ? -6.415 9.289 -0.332 1.00 88.44 134 SER A C 1
ATOM 1022 O O . SER A 1 134 ? -5.975 10.142 -1.097 1.00 88.44 134 SER A O 1
ATOM 1024 N N . VAL A 1 135 ? -6.716 8.060 -0.753 1.00 87.62 135 VAL A N 1
ATOM 1025 C CA . VAL A 1 135 ? -6.647 7.671 -2.169 1.00 87.62 135 VAL A CA 1
ATOM 1026 C C . VAL A 1 135 ? -8.047 7.728 -2.740 1.00 87.62 135 VAL A C 1
ATOM 1028 O O . VAL A 1 135 ? -8.922 6.988 -2.299 1.00 87.62 135 VAL A O 1
ATOM 1031 N N . ASN A 1 136 ? -8.246 8.553 -3.761 1.00 89.00 136 ASN A N 1
ATOM 1032 C CA . ASN A 1 136 ? -9.535 8.622 -4.441 1.00 89.00 136 ASN A CA 1
ATOM 1033 C C . ASN A 1 136 ? -9.677 7.435 -5.396 1.00 89.00 136 ASN A C 1
ATOM 1035 O O . ASN A 1 136 ? -10.715 6.775 -5.430 1.00 89.00 136 ASN A O 1
ATOM 1039 N N . ARG A 1 137 ? -8.621 7.158 -6.175 1.00 89.31 137 ARG A N 1
ATOM 1040 C CA . ARG A 1 137 ? -8.558 6.033 -7.118 1.00 89.31 137 ARG A CA 1
ATOM 1041 C C . ARG A 1 137 ? -7.134 5.737 -7.581 1.00 89.31 137 ARG A C 1
ATOM 1043 O O . ARG A 1 137 ? -6.284 6.628 -7.606 1.00 89.31 137 ARG A O 1
ATOM 1050 N N . ILE A 1 138 ? -6.929 4.512 -8.057 1.00 92.31 138 ILE A N 1
ATOM 1051 C CA . ILE A 1 138 ? -5.804 4.172 -8.933 1.00 92.31 138 ILE A CA 1
ATOM 1052 C C . ILE A 1 138 ? -6.174 4.604 -10.354 1.00 92.31 138 ILE A C 1
ATOM 1054 O O . ILE A 1 138 ? -7.215 4.211 -10.877 1.00 92.31 138 ILE A O 1
ATOM 1058 N N . THR A 1 139 ? -5.361 5.472 -10.950 1.00 94.81 139 THR A N 1
ATOM 1059 C CA . THR A 1 139 ? -5.541 5.960 -12.324 1.00 94.81 139 THR A CA 1
ATOM 1060 C C . THR A 1 139 ? -4.858 5.058 -13.341 1.00 94.81 139 THR A C 1
ATOM 1062 O O . THR A 1 139 ? -5.339 4.951 -14.465 1.00 94.81 139 THR A O 1
ATOM 1065 N N . GLU A 1 140 ? -3.768 4.394 -12.953 1.00 95.81 140 GLU A N 1
ATOM 1066 C CA . GLU A 1 140 ? -3.053 3.444 -13.797 1.00 95.81 140 GLU A CA 1
ATOM 1067 C C . GLU A 1 140 ? -2.378 2.367 -12.944 1.00 95.81 140 GLU A C 1
ATOM 1069 O O . GLU A 1 140 ? -1.753 2.667 -11.926 1.00 95.81 140 GLU A O 1
ATOM 1074 N N . GLU A 1 141 ? -2.476 1.122 -13.394 1.00 95.38 141 GLU A N 1
ATOM 1075 C CA . GLU A 1 141 ? -1.763 -0.025 -12.840 1.00 95.38 141 GLU A CA 1
ATOM 1076 C C . GLU A 1 141 ? -1.057 -0.745 -13.986 1.00 95.38 141 GLU A C 1
ATOM 1078 O O . GLU A 1 141 ? -1.658 -1.012 -15.032 1.00 95.38 141 GLU A O 1
ATOM 1083 N N . ARG A 1 142 ? 0.226 -1.062 -13.803 1.00 95.31 142 ARG A N 1
ATOM 1084 C CA . ARG A 1 142 ? 0.996 -1.805 -14.800 1.00 95.31 142 ARG A CA 1
ATOM 1085 C C . ARG A 1 142 ? 2.091 -2.639 -14.156 1.00 95.31 142 ARG A C 1
ATOM 1087 O O . ARG A 1 142 ? 2.894 -2.142 -13.375 1.00 95.31 142 ARG A O 1
ATOM 1094 N N . TRP A 1 143 ? 2.166 -3.899 -14.561 1.00 94.19 143 TRP A N 1
ATOM 1095 C CA . TRP A 1 143 ? 3.261 -4.795 -14.208 1.00 94.19 143 TRP A CA 1
ATOM 1096 C C . TRP A 1 143 ? 4.438 -4.587 -15.165 1.00 94.19 143 TRP A C 1
ATOM 1098 O O . TRP A 1 143 ? 4.252 -4.424 -16.372 1.00 94.19 143 TRP A O 1
ATOM 1108 N N . LEU A 1 144 ? 5.649 -4.563 -14.620 1.00 93.25 144 LEU A N 1
ATOM 1109 C CA . LEU A 1 144 ? 6.885 -4.199 -15.304 1.00 93.25 144 LEU A CA 1
ATOM 1110 C C . LEU A 1 144 ? 7.935 -5.311 -15.189 1.00 93.25 144 LEU A C 1
ATOM 1112 O O . LEU A 1 144 ? 7.845 -6.156 -14.298 1.00 93.25 144 LEU A O 1
ATOM 1116 N N . ALA A 1 145 ? 8.927 -5.283 -16.090 1.00 87.50 145 ALA A N 1
ATOM 1117 C CA . ALA A 1 145 ? 10.072 -6.199 -16.128 1.00 87.50 145 ALA A CA 1
ATOM 1118 C C . ALA A 1 145 ? 9.687 -7.668 -15.856 1.00 87.50 145 ALA A C 1
ATOM 1120 O O . ALA A 1 145 ? 10.027 -8.241 -14.823 1.00 87.50 145 ALA A O 1
ATOM 1121 N N . ASP A 1 146 ? 8.913 -8.248 -16.776 1.00 85.69 146 ASP A N 1
ATOM 1122 C CA . ASP A 1 146 ? 8.426 -9.632 -16.703 1.00 85.69 146 ASP A CA 1
ATOM 1123 C C . ASP A 1 146 ? 7.622 -9.958 -15.438 1.00 85.69 146 ASP A C 1
ATOM 1125 O O . ASP A 1 146 ? 7.607 -11.090 -14.967 1.00 85.69 146 ASP A O 1
ATOM 1129 N N . SER A 1 147 ? 6.873 -8.974 -14.929 1.00 85.19 147 SER A N 1
ATOM 1130 C CA . SER A 1 147 ? 6.038 -9.067 -13.721 1.00 85.19 147 SER A CA 1
ATOM 1131 C C . SER A 1 147 ? 6.780 -8.986 -12.386 1.00 85.19 147 SER A C 1
ATOM 1133 O O . SER A 1 147 ? 6.157 -9.197 -11.351 1.00 85.19 147 SER A O 1
ATOM 1135 N N . ARG A 1 148 ? 8.077 -8.658 -12.376 1.00 87.38 148 ARG A N 1
ATOM 1136 C CA . ARG A 1 148 ? 8.857 -8.540 -11.130 1.00 87.38 148 ARG A CA 1
ATOM 1137 C C . ARG A 1 148 ? 8.694 -7.201 -10.408 1.00 87.38 148 ARG A C 1
ATOM 1139 O O . ARG A 1 148 ? 9.206 -7.039 -9.307 1.00 87.38 148 ARG A O 1
ATOM 1146 N N . ALA A 1 149 ? 8.082 -6.216 -11.060 1.00 92.25 149 ALA A N 1
ATOM 1147 C CA . ALA A 1 149 ? 7.882 -4.881 -10.517 1.00 92.25 149 ALA A CA 1
ATOM 1148 C C . ALA A 1 149 ? 6.468 -4.385 -10.829 1.00 92.25 149 ALA A C 1
ATOM 1150 O O . ALA A 1 149 ? 5.879 -4.769 -11.843 1.00 92.25 149 ALA A O 1
ATOM 1151 N N . VAL A 1 150 ? 5.932 -3.512 -9.980 1.00 94.62 150 VAL A N 1
ATOM 1152 C CA . VAL A 1 150 ? 4.614 -2.895 -10.174 1.00 94.62 150 VAL A CA 1
ATOM 1153 C C . VAL A 1 150 ? 4.744 -1.381 -10.258 1.00 94.62 150 VAL A C 1
ATOM 1155 O O . VAL A 1 150 ? 5.453 -0.763 -9.467 1.00 94.62 150 VAL A O 1
ATOM 1158 N N . TYR A 1 151 ? 4.059 -0.792 -11.234 1.00 95.94 151 TYR A N 1
ATOM 1159 C CA . TYR A 1 151 ? 3.841 0.640 -11.367 1.00 95.94 151 TYR A CA 1
ATOM 1160 C C . TYR A 1 151 ? 2.405 0.980 -10.991 1.00 95.94 151 TYR A C 1
ATOM 1162 O O . TYR A 1 151 ? 1.461 0.427 -11.561 1.00 95.94 151 TYR A O 1
ATOM 1170 N N . LEU A 1 152 ? 2.264 1.922 -10.064 1.00 95.62 152 LEU A N 1
ATOM 1171 C CA . LEU A 1 152 ? 0.988 2.453 -9.609 1.00 95.62 152 LEU A CA 1
ATOM 1172 C C . LEU A 1 152 ? 0.971 3.965 -9.815 1.00 95.62 152 LEU A C 1
ATOM 1174 O O . LEU A 1 152 ? 1.841 4.680 -9.316 1.00 95.62 152 LEU A O 1
ATOM 1178 N N . ASN A 1 153 ? -0.048 4.453 -10.511 1.00 95.31 153 ASN A N 1
ATOM 1179 C CA . ASN A 1 153 ? -0.401 5.863 -10.577 1.00 95.31 153 ASN A CA 1
ATOM 1180 C C . ASN A 1 153 ? -1.698 6.067 -9.796 1.00 95.31 153 ASN A C 1
ATOM 1182 O O . ASN A 1 153 ? -2.704 5.401 -10.042 1.00 95.31 153 ASN A O 1
ATOM 1186 N N . MET A 1 154 ? -1.665 6.963 -8.823 1.00 94.50 154 MET A N 1
ATOM 1187 C CA . MET A 1 154 ? -2.742 7.181 -7.869 1.00 94.50 154 MET A CA 1
ATOM 1188 C C . MET A 1 154 ? -3.138 8.649 -7.879 1.00 94.50 154 MET A C 1
ATOM 1190 O O . MET A 1 154 ? -2.290 9.535 -7.971 1.00 94.50 154 MET A O 1
ATOM 1194 N N . LEU A 1 155 ? -4.436 8.903 -7.746 1.00 93.75 155 LEU A N 1
ATOM 1195 C CA . LEU A 1 155 ? -4.954 10.227 -7.436 1.00 93.75 155 LEU A CA 1
ATOM 1196 C C . LEU A 1 155 ? -5.257 10.273 -5.940 1.00 93.75 155 LEU A C 1
ATOM 1198 O O . LEU A 1 155 ? -6.113 9.523 -5.459 1.00 93.75 155 LEU A O 1
ATOM 1202 N N . VAL A 1 156 ? -4.534 11.121 -5.218 1.00 92.19 156 VAL A N 1
ATOM 1203 C CA . VAL A 1 156 ? -4.619 11.228 -3.760 1.00 92.19 156 VAL A CA 1
ATOM 1204 C C . VAL A 1 156 ? -5.116 12.602 -3.336 1.00 92.19 156 VAL A C 1
ATOM 1206 O O . VAL A 1 156 ? -4.808 13.585 -4.000 1.00 92.19 156 VAL A O 1
ATOM 1209 N N . THR A 1 157 ? -5.848 12.685 -2.227 1.00 90.94 157 THR A N 1
ATOM 1210 C CA . THR A 1 157 ? -6.265 13.955 -1.619 1.00 90.94 157 THR A CA 1
ATOM 1211 C C . THR A 1 157 ? -5.404 14.257 -0.401 1.00 90.94 157 THR A C 1
ATOM 1213 O O . THR A 1 157 ? -5.260 13.416 0.491 1.00 90.94 157 THR A O 1
ATOM 1216 N N . VAL A 1 158 ? -4.832 15.460 -0.384 1.00 89.06 158 VAL A N 1
ATOM 1217 C CA . VAL A 1 158 ? -3.921 15.972 0.647 1.00 89.06 158 VAL A CA 1
ATOM 1218 C C . VAL A 1 158 ? -4.311 17.419 0.907 1.00 89.06 158 VAL A C 1
ATOM 1220 O O . VAL A 1 158 ? -4.313 18.211 -0.033 1.00 89.06 158 VAL A O 1
ATOM 1223 N N . ASP A 1 159 ? -4.669 17.763 2.145 1.00 86.56 159 ASP A N 1
ATOM 1224 C CA . ASP A 1 159 ? -5.157 19.106 2.509 1.00 86.56 159 ASP A CA 1
ATOM 1225 C C . ASP A 1 159 ? -6.237 19.629 1.532 1.00 86.56 159 ASP A C 1
ATOM 1227 O O . ASP A 1 159 ? -6.121 20.723 0.972 1.00 86.56 159 ASP A O 1
ATOM 1231 N N . ASP A 1 160 ? -7.250 18.795 1.258 1.00 86.44 160 ASP A N 1
ATOM 1232 C CA . ASP A 1 160 ? -8.357 19.047 0.315 1.00 86.44 160 ASP A CA 1
ATOM 1233 C C . ASP A 1 160 ? -7.949 19.275 -1.155 1.00 86.44 160 ASP A C 1
ATOM 1235 O O . ASP A 1 160 ? -8.747 19.740 -1.972 1.00 86.44 160 ASP A O 1
ATOM 1239 N N . LYS A 1 161 ? -6.711 18.929 -1.531 1.00 89.50 161 LYS A N 1
ATOM 1240 C CA . LYS A 1 161 ? -6.213 19.024 -2.910 1.00 89.50 161 LYS A CA 1
ATOM 1241 C C . LYS A 1 161 ? -5.939 17.652 -3.495 1.00 89.50 161 LYS A C 1
ATOM 1243 O O . LYS A 1 161 ? -5.210 16.853 -2.911 1.00 89.50 161 LYS A O 1
ATOM 1248 N N . GLU A 1 162 ? -6.470 17.413 -4.688 1.00 92.12 162 GLU A N 1
ATOM 1249 C CA . GLU A 1 162 ? -6.157 16.217 -5.464 1.00 92.12 162 GLU A CA 1
ATOM 1250 C C . GLU A 1 162 ? -4.791 16.358 -6.145 1.00 92.12 162 GLU A C 1
ATOM 1252 O O . GLU A 1 162 ? -4.546 17.305 -6.896 1.00 92.12 162 GLU A O 1
ATOM 1257 N N . LEU A 1 163 ? -3.898 15.405 -5.895 1.00 91.69 163 LEU A N 1
ATOM 1258 C CA . LEU A 1 163 ? -2.543 15.372 -6.425 1.00 91.69 163 LEU A CA 1
ATOM 1259 C C . LEU A 1 163 ? -2.243 13.991 -7.026 1.00 91.69 163 LEU A C 1
ATOM 1261 O O . LEU A 1 163 ? -2.680 12.972 -6.486 1.00 91.69 163 LEU A O 1
ATOM 1265 N N . PRO A 1 164 ? -1.486 13.918 -8.131 1.00 93.25 164 PRO A N 1
ATOM 1266 C CA . PRO A 1 164 ? -0.990 12.650 -8.639 1.00 93.25 164 PRO A CA 1
ATOM 1267 C C . PRO A 1 164 ? 0.159 12.140 -7.762 1.00 93.25 164 PRO A C 1
ATOM 1269 O O . PRO A 1 164 ? 1.059 12.894 -7.386 1.00 93.25 164 PRO A O 1
ATOM 1272 N N . ALA A 1 165 ? 0.159 10.845 -7.479 1.00 91.94 165 ALA A N 1
ATOM 1273 C CA . ALA A 1 165 ? 1.234 10.164 -6.780 1.00 91.94 165 ALA A CA 1
ATOM 1274 C C . ALA A 1 165 ? 1.577 8.876 -7.531 1.00 91.94 165 ALA A C 1
ATOM 1276 O O . ALA A 1 165 ? 0.705 8.057 -7.812 1.00 91.94 165 ALA A O 1
ATOM 1277 N N . LYS A 1 166 ? 2.850 8.709 -7.882 1.00 94.06 166 LYS A N 1
ATOM 1278 C CA . LYS A 1 166 ? 3.329 7.570 -8.664 1.00 94.06 166 LYS A CA 1
ATOM 1279 C C . LYS A 1 166 ? 4.319 6.758 -7.842 1.00 94.06 166 LYS A C 1
ATOM 1281 O O . LYS A 1 166 ? 5.176 7.329 -7.166 1.00 94.06 166 LYS A O 1
ATOM 1286 N N . VAL A 1 167 ? 4.222 5.439 -7.941 1.00 92.69 167 VAL A N 1
ATOM 1287 C CA . VAL A 1 167 ? 5.091 4.488 -7.245 1.00 92.69 167 VAL A CA 1
ATOM 1288 C C . VAL A 1 167 ? 5.544 3.412 -8.220 1.00 92.69 167 VAL A C 1
ATOM 1290 O O . VAL A 1 167 ? 4.743 2.909 -9.005 1.00 92.69 167 VAL A O 1
ATOM 1293 N N . ILE A 1 168 ? 6.825 3.060 -8.163 1.00 93.75 168 ILE A N 1
ATOM 1294 C CA . ILE A 1 168 ? 7.371 1.826 -8.724 1.00 93.75 168 ILE A CA 1
ATOM 1295 C C . ILE A 1 168 ? 7.971 1.042 -7.568 1.00 93.75 168 ILE A C 1
ATOM 1297 O O . ILE A 1 168 ? 8.767 1.593 -6.807 1.00 93.75 168 ILE A O 1
ATOM 1301 N N . TYR A 1 169 ? 7.617 -0.232 -7.463 1.00 92.06 169 TYR A N 1
ATOM 1302 C CA . TYR A 1 169 ? 8.259 -1.153 -6.535 1.00 92.06 169 TYR A CA 1
ATOM 1303 C C . TYR A 1 169 ? 8.818 -2.351 -7.294 1.00 92.06 169 TYR A C 1
ATOM 1305 O O . TYR A 1 169 ? 8.077 -3.011 -8.025 1.00 92.06 169 TYR A O 1
ATOM 1313 N N . ASP A 1 170 ? 10.115 -2.610 -7.138 1.00 91.12 170 ASP A N 1
ATOM 1314 C CA . ASP A 1 170 ? 10.784 -3.810 -7.642 1.00 91.12 170 ASP A CA 1
ATOM 1315 C C . ASP A 1 170 ? 10.876 -4.834 -6.506 1.00 91.12 170 ASP A C 1
ATOM 1317 O O . ASP A 1 170 ? 11.660 -4.671 -5.569 1.00 91.12 170 ASP A O 1
ATOM 1321 N N . PHE A 1 171 ? 10.074 -5.897 -6.603 1.00 88.12 171 PHE A N 1
ATOM 1322 C CA . PHE A 1 171 ? 9.988 -6.938 -5.578 1.00 88.12 171 PHE A CA 1
ATOM 1323 C C . PHE A 1 171 ? 11.272 -7.771 -5.477 1.00 88.12 171 PHE A C 1
ATOM 1325 O O . PHE A 1 171 ? 11.589 -8.295 -4.412 1.00 88.12 171 PHE A O 1
ATOM 1332 N N . GLN A 1 172 ? 12.024 -7.888 -6.575 1.00 84.88 172 GLN A N 1
ATOM 1333 C CA . GLN A 1 172 ? 13.270 -8.647 -6.615 1.00 84.88 172 GLN A CA 1
ATOM 1334 C C . GLN A 1 172 ? 14.403 -7.891 -5.915 1.00 84.88 172 GLN A C 1
ATOM 1336 O O . GLN A 1 172 ? 15.253 -8.502 -5.267 1.00 84.88 172 GLN A O 1
ATOM 1341 N N . ARG A 1 173 ? 14.435 -6.565 -6.073 1.00 85.38 173 ARG A N 1
ATOM 1342 C CA . ARG A 1 173 ? 15.469 -5.703 -5.486 1.00 85.38 173 ARG A CA 1
ATOM 1343 C C . ARG A 1 173 ? 15.084 -5.120 -4.129 1.00 85.38 173 ARG A C 1
ATOM 1345 O O . ARG A 1 173 ? 15.967 -4.663 -3.412 1.00 85.38 173 ARG A O 1
ATOM 1352 N N . GLY A 1 174 ? 13.797 -5.118 -3.786 1.00 85.06 174 GLY A N 1
ATOM 1353 C CA . GLY A 1 174 ? 13.278 -4.390 -2.627 1.00 85.06 174 GLY A CA 1
ATOM 1354 C C . GLY A 1 174 ? 13.412 -2.871 -2.782 1.00 85.06 174 GLY A C 1
ATOM 1355 O O . GLY A 1 174 ? 13.505 -2.155 -1.789 1.00 85.06 174 GLY A O 1
ATOM 1356 N N . GLU A 1 175 ? 13.466 -2.373 -4.021 1.00 87.12 175 GLU A N 1
ATOM 1357 C CA . GLU A 1 175 ? 13.668 -0.955 -4.325 1.00 87.12 175 GLU A CA 1
ATOM 1358 C C . GLU A 1 175 ? 12.334 -0.267 -4.592 1.00 87.12 175 GLU A C 1
ATOM 1360 O O . GLU A 1 175 ? 11.483 -0.770 -5.330 1.00 87.12 175 GLU A O 1
ATOM 1365 N N . MET A 1 176 ? 12.173 0.926 -4.026 1.00 88.31 176 MET A N 1
ATOM 1366 C CA . MET A 1 176 ? 10.983 1.737 -4.190 1.00 88.31 176 MET A CA 1
ATOM 1367 C C . MET A 1 176 ? 11.332 3.119 -4.733 1.00 88.31 176 MET A C 1
ATOM 1369 O O . MET A 1 176 ? 12.123 3.881 -4.172 1.00 88.31 176 MET A O 1
ATOM 1373 N N . HIS A 1 177 ? 10.662 3.483 -5.815 1.00 89.81 177 HIS A N 1
ATOM 1374 C CA . HIS A 1 177 ? 10.767 4.803 -6.410 1.00 89.81 177 HIS A CA 1
ATOM 1375 C C . HIS A 1 177 ? 9.415 5.478 -6.323 1.00 89.81 177 HIS A C 1
ATOM 1377 O O . HIS A 1 177 ? 8.396 4.898 -6.694 1.00 89.81 177 HIS A O 1
ATOM 1383 N N . THR A 1 178 ? 9.401 6.708 -5.828 1.00 90.19 178 THR A N 1
ATOM 1384 C CA . THR A 1 178 ? 8.162 7.460 -5.635 1.00 90.19 178 THR A CA 1
ATOM 1385 C C . THR A 1 178 ? 8.314 8.861 -6.192 1.00 90.19 178 THR A C 1
ATOM 1387 O O . THR A 1 178 ? 9.362 9.487 -6.012 1.00 90.19 178 THR A O 1
ATOM 1390 N N . THR A 1 179 ? 7.260 9.383 -6.808 1.00 90.62 179 THR A N 1
ATOM 1391 C CA . THR A 1 179 ? 7.173 10.804 -7.140 1.00 90.62 179 THR A CA 1
ATOM 1392 C C . THR A 1 179 ? 5.784 11.341 -6.814 1.00 90.62 179 THR A C 1
ATOM 1394 O O . THR A 1 179 ? 4.763 10.691 -7.056 1.00 90.62 179 THR A O 1
ATOM 1397 N N . SER A 1 180 ? 5.748 12.516 -6.196 1.00 86.38 180 SER A N 1
ATOM 1398 C CA . SER A 1 180 ? 4.526 13.241 -5.861 1.00 86.38 180 SER A CA 1
ATOM 1399 C C . SER A 1 180 ? 4.840 14.729 -5.669 1.00 86.38 180 SER A C 1
ATOM 1401 O O . SER A 1 180 ? 5.912 15.053 -5.148 1.00 86.38 180 SER A O 1
ATOM 1403 N N . PRO A 1 181 ? 3.915 15.645 -6.018 1.00 83.12 181 PRO A N 1
ATOM 1404 C CA . PRO A 1 181 ? 4.096 17.081 -5.786 1.00 83.12 181 PRO A CA 1
ATOM 1405 C C . PRO A 1 181 ? 4.240 17.450 -4.303 1.00 83.12 181 PRO A C 1
ATOM 1407 O O . PRO A 1 181 ? 4.903 18.424 -3.963 1.00 83.12 181 PRO A O 1
ATOM 1410 N N . ALA A 1 182 ? 3.621 16.666 -3.419 1.00 79.06 182 ALA A N 1
ATOM 1411 C CA . ALA A 1 182 ? 3.691 16.824 -1.972 1.00 79.06 182 ALA A CA 1
ATOM 1412 C C . ALA A 1 182 ? 4.605 15.764 -1.337 1.00 79.06 182 ALA A C 1
ATOM 1414 O O . ALA A 1 182 ? 4.925 14.743 -1.951 1.00 79.06 182 ALA A O 1
ATOM 1415 N N . ASP A 1 183 ? 5.047 16.004 -0.104 1.00 76.56 183 ASP A N 1
ATOM 1416 C CA . ASP A 1 183 ? 5.885 15.066 0.647 1.00 76.56 183 ASP A CA 1
ATOM 1417 C C . ASP A 1 183 ? 5.035 14.001 1.351 1.00 76.56 183 ASP A C 1
ATOM 1419 O O . ASP A 1 183 ? 4.789 14.047 2.553 1.00 76.56 183 ASP A O 1
ATOM 1423 N N . LEU A 1 184 ? 4.505 13.079 0.548 1.00 74.81 184 LEU A N 1
ATOM 1424 C CA . LEU A 1 184 ? 3.513 12.089 0.981 1.00 74.81 184 LEU A CA 1
ATOM 1425 C C . LEU A 1 184 ? 4.140 10.864 1.642 1.00 74.81 184 LEU A C 1
ATOM 1427 O O . LEU A 1 184 ? 3.539 10.218 2.500 1.00 74.81 184 LEU A O 1
ATOM 1431 N N . TRP A 1 185 ? 5.357 10.541 1.226 1.00 72.25 185 TRP A N 1
ATOM 1432 C CA . TRP A 1 185 ? 6.008 9.282 1.534 1.00 72.25 185 TRP A CA 1
ATOM 1433 C C . TRP A 1 185 ? 6.912 9.478 2.745 1.00 72.25 185 TRP A C 1
ATOM 1435 O O . TRP A 1 185 ? 8.083 9.831 2.617 1.00 72.25 185 TRP A O 1
ATOM 1445 N N . ARG A 1 186 ? 6.368 9.253 3.946 1.00 63.75 186 ARG A N 1
ATOM 1446 C CA . ARG A 1 186 ? 7.207 9.063 5.133 1.00 63.75 186 ARG A CA 1
ATOM 1447 C C . ARG A 1 186 ? 7.818 7.680 5.051 1.00 63.75 186 ARG A C 1
ATOM 1449 O O . ARG A 1 186 ? 7.206 6.684 5.419 1.00 63.75 186 ARG A O 1
ATOM 1456 N N . VAL A 1 187 ? 9.016 7.645 4.503 1.00 55.38 187 VAL A N 1
ATOM 1457 C CA . VAL A 1 187 ? 9.828 6.443 4.424 1.00 55.38 187 VAL A CA 1
ATOM 1458 C C . VAL A 1 187 ? 10.051 5.910 5.844 1.00 55.38 187 VAL A C 1
ATOM 1460 O O . VAL A 1 187 ? 10.464 6.689 6.710 1.00 55.38 187 VAL A O 1
ATOM 1463 N N . PRO A 1 188 ? 9.794 4.618 6.113 1.00 50.19 188 PRO A N 1
ATOM 1464 C CA . PRO A 1 188 ? 10.211 3.994 7.360 1.00 50.19 188 PRO A CA 1
ATOM 1465 C C . PRO A 1 188 ? 11.722 4.159 7.552 1.00 50.19 188 PRO A C 1
ATOM 1467 O O . PRO A 1 188 ? 12.494 3.955 6.626 1.00 50.19 188 PRO A O 1
ATOM 1470 N N . THR A 1 189 ? 12.152 4.513 8.758 1.00 43.41 189 THR A N 1
ATOM 1471 C CA . THR A 1 189 ? 13.531 4.876 9.133 1.00 43.41 189 THR A CA 1
ATOM 1472 C C . THR A 1 189 ? 14.584 3.766 8.933 1.00 43.41 189 THR A C 1
ATOM 1474 O O . THR A 1 189 ? 15.730 3.942 9.345 1.00 43.41 189 THR A O 1
ATOM 1477 N N . GLU A 1 190 ? 14.241 2.630 8.319 1.00 48.22 190 GLU A N 1
ATOM 1478 C CA . GLU A 1 190 ? 15.211 1.591 7.981 1.00 48.22 190 GLU A CA 1
ATOM 1479 C C . GLU A 1 190 ? 15.856 1.822 6.606 1.00 48.22 190 GLU A C 1
ATOM 1481 O O . GLU A 1 190 ? 15.190 2.187 5.632 1.00 48.22 190 GLU A O 1
ATOM 1486 N N . PRO A 1 191 ? 17.187 1.658 6.524 1.00 41.34 191 PRO A N 1
ATOM 1487 C CA . PRO A 1 191 ? 17.977 2.142 5.417 1.00 41.34 191 PRO A CA 1
ATOM 1488 C C . PRO A 1 191 ? 17.977 1.078 4.329 1.00 41.34 191 PRO A C 1
ATOM 1490 O O . PRO A 1 191 ? 18.628 0.051 4.476 1.00 41.34 191 PRO A O 1
ATOM 1493 N N . ASN A 1 192 ? 17.225 1.299 3.258 1.00 44.81 192 ASN A N 1
ATOM 1494 C CA . ASN A 1 192 ? 17.706 1.167 1.883 1.00 44.81 192 ASN A CA 1
ATOM 1495 C C . ASN A 1 192 ? 16.535 1.390 0.918 1.00 44.81 192 ASN A C 1
ATOM 1497 O O . ASN A 1 192 ? 15.570 0.633 0.879 1.00 44.81 192 ASN A O 1
ATOM 1501 N N . THR A 1 193 ? 16.692 2.396 0.058 1.00 57.06 193 THR A N 1
ATOM 1502 C CA . THR A 1 193 ? 16.044 2.481 -1.263 1.00 57.06 193 THR A CA 1
ATOM 1503 C C . THR A 1 193 ? 14.567 2.860 -1.354 1.00 57.06 193 THR A C 1
ATOM 1505 O O . THR A 1 193 ? 13.876 2.413 -2.261 1.00 57.06 193 THR A O 1
ATOM 1508 N N . SER A 1 194 ? 14.090 3.811 -0.552 1.00 59.75 194 SER A N 1
ATOM 1509 C CA . SER A 1 194 ? 13.063 4.726 -1.072 1.00 59.75 194 SER A CA 1
ATOM 1510 C C . SER A 1 194 ? 13.733 6.003 -1.572 1.00 59.75 194 SER A C 1
ATOM 1512 O O . SER A 1 194 ? 14.351 6.738 -0.796 1.00 59.75 194 SER A O 1
ATOM 1514 N N . VAL A 1 195 ? 13.616 6.286 -2.859 1.00 69.44 195 VAL A N 1
ATOM 1515 C CA . VAL A 1 195 ? 14.161 7.519 -3.427 1.00 69.44 195 VAL A CA 1
ATOM 1516 C C . VAL A 1 195 ? 12.993 8.350 -3.925 1.00 69.44 195 VAL A C 1
ATOM 1518 O O . VAL A 1 195 ? 12.276 7.947 -4.845 1.00 69.44 195 VAL A O 1
ATOM 1521 N N . LYS A 1 196 ? 12.787 9.509 -3.292 1.00 79.19 196 LYS A N 1
ATOM 1522 C CA . LYS A 1 196 ? 11.915 10.542 -3.841 1.00 79.19 196 LYS A CA 1
ATOM 1523 C C . LYS A 1 196 ? 12.622 11.137 -5.052 1.00 79.19 196 LYS A C 1
ATOM 1525 O O . LYS A 1 196 ? 13.732 11.642 -4.919 1.00 79.19 196 LYS A O 1
ATOM 1530 N N . MET A 1 197 ? 11.986 11.033 -6.209 1.00 86.25 197 MET A N 1
ATOM 1531 C CA . MET A 1 197 ? 12.560 11.416 -7.498 1.00 86.25 197 MET A CA 1
ATOM 1532 C C . MET A 1 197 ? 11.794 12.587 -8.109 1.00 86.25 197 MET A C 1
ATOM 1534 O O . MET A 1 197 ? 10.589 12.750 -7.865 1.00 86.25 197 MET A O 1
ATOM 1538 N N . THR A 1 198 ? 12.475 13.374 -8.944 1.00 89.06 198 THR A N 1
ATOM 1539 C CA . THR A 1 198 ? 11.778 14.297 -9.852 1.00 89.06 198 THR A CA 1
ATOM 1540 C C . THR A 1 198 ? 10.942 13.510 -10.867 1.00 89.06 198 THR A C 1
ATOM 1542 O O . THR A 1 198 ? 11.110 12.295 -11.016 1.00 89.06 198 THR A O 1
ATOM 1545 N N . ASP A 1 199 ? 10.012 14.169 -11.565 1.00 89.56 199 ASP A N 1
ATOM 1546 C CA . ASP A 1 199 ? 9.218 13.469 -12.584 1.00 89.56 199 ASP A CA 1
ATOM 1547 C C . ASP A 1 199 ? 10.129 12.949 -13.710 1.00 89.56 199 ASP A C 1
ATOM 1549 O O . ASP A 1 199 ? 9.963 11.816 -14.151 1.00 89.56 199 ASP A O 1
ATOM 1553 N N . GLU A 1 200 ? 11.164 13.701 -14.102 1.00 90.56 200 GLU A N 1
ATOM 1554 C CA . GLU A 1 200 ? 12.123 13.296 -15.137 1.00 90.56 200 GLU A CA 1
ATOM 1555 C C . GLU A 1 200 ? 12.925 12.051 -14.735 1.00 90.56 200 GLU A C 1
ATOM 1557 O O . GLU A 1 200 ? 13.058 11.111 -15.522 1.00 90.56 200 GLU A O 1
ATOM 1562 N N . GLU A 1 201 ? 13.434 12.017 -13.501 1.00 91.19 201 GLU A N 1
ATOM 1563 C CA . GLU A 1 201 ? 14.153 10.864 -12.951 1.00 91.19 201 GLU A CA 1
ATOM 1564 C C . GLU A 1 201 ? 13.247 9.635 -12.861 1.00 91.19 201 GLU A C 1
ATOM 1566 O O . GLU A 1 201 ? 13.645 8.526 -13.233 1.00 91.19 201 GLU A O 1
ATOM 1571 N N . PHE A 1 202 ? 12.004 9.837 -12.423 1.00 92.38 202 PHE A N 1
ATOM 1572 C CA . PHE A 1 202 ? 11.019 8.773 -12.320 1.00 92.38 202 PHE A CA 1
ATOM 1573 C C . PHE A 1 202 ? 10.669 8.193 -13.699 1.00 92.38 202 PHE A C 1
ATOM 1575 O O . PHE A 1 202 ? 10.623 6.973 -13.859 1.00 92.38 202 PHE A O 1
ATOM 1582 N N . GLN A 1 203 ? 10.482 9.038 -14.719 1.00 92.62 203 GLN A N 1
ATOM 1583 C CA . GLN A 1 203 ? 10.250 8.586 -16.097 1.00 92.62 203 GLN A CA 1
ATOM 1584 C C . GLN A 1 203 ? 11.464 7.845 -16.666 1.00 92.62 203 GLN A C 1
ATOM 1586 O O . GLN A 1 203 ? 11.313 6.809 -17.316 1.00 92.62 203 GLN A O 1
ATOM 1591 N N . ALA A 1 204 ? 12.682 8.322 -16.392 1.00 90.56 204 ALA A N 1
ATOM 1592 C CA . ALA A 1 204 ? 13.900 7.626 -16.792 1.00 90.56 204 ALA A CA 1
ATOM 1593 C C . ALA A 1 204 ? 13.994 6.233 -16.147 1.00 90.56 204 ALA A C 1
ATOM 1595 O O . ALA A 1 204 ? 14.366 5.269 -16.819 1.00 90.56 204 ALA A O 1
ATOM 1596 N N . MET A 1 205 ? 13.617 6.105 -14.872 1.00 91.12 205 MET A N 1
ATOM 1597 C CA . MET A 1 205 ? 13.534 4.813 -14.191 1.00 91.12 205 MET A CA 1
ATOM 1598 C C . MET A 1 205 ? 12.457 3.912 -14.793 1.00 91.12 205 MET A C 1
ATOM 1600 O O . MET A 1 205 ? 12.745 2.754 -15.089 1.00 91.12 205 MET A O 1
ATOM 1604 N N . LEU A 1 206 ? 11.258 4.434 -15.057 1.00 92.62 206 LEU A N 1
ATOM 1605 C CA . LEU A 1 206 ? 10.180 3.684 -15.705 1.00 92.62 206 LEU A CA 1
ATOM 1606 C C . LEU A 1 206 ? 10.619 3.119 -17.069 1.00 92.62 206 LEU A C 1
ATOM 1608 O O . LEU A 1 206 ? 10.390 1.944 -17.351 1.00 92.62 206 LEU A O 1
ATOM 1612 N N . ASN A 1 207 ? 11.325 3.916 -17.874 1.00 91.00 207 ASN A N 1
ATOM 1613 C CA . ASN A 1 207 ? 11.846 3.496 -19.180 1.00 91.00 207 ASN A CA 1
ATOM 1614 C C . ASN A 1 207 ? 12.877 2.358 -19.082 1.00 91.00 207 ASN A C 1
ATOM 1616 O O . ASN A 1 207 ? 12.907 1.465 -19.930 1.00 91.00 207 ASN A O 1
ATOM 1620 N N . ARG A 1 208 ? 13.691 2.329 -18.016 1.00 88.81 208 ARG A N 1
ATOM 1621 C CA . ARG A 1 208 ? 14.624 1.214 -17.760 1.00 88.81 208 ARG A CA 1
ATOM 1622 C C . ARG A 1 208 ? 13.887 -0.101 -17.510 1.00 88.81 208 ARG A C 1
ATOM 1624 O O . ARG A 1 208 ? 14.365 -1.147 -17.938 1.00 88.81 208 ARG A O 1
ATOM 1631 N N . TYR A 1 209 ? 12.729 -0.055 -16.853 1.00 88.19 209 TYR A N 1
ATOM 1632 C CA . TYR A 1 209 ? 11.912 -1.241 -16.583 1.00 88.19 209 TYR A CA 1
ATOM 1633 C C . TYR A 1 209 ? 11.124 -1.741 -17.798 1.00 88.19 209 TYR A C 1
ATOM 1635 O O . TYR A 1 209 ? 10.822 -2.931 -17.878 1.00 88.19 209 TYR A O 1
ATOM 1643 N N . THR A 1 210 ? 10.781 -0.860 -18.740 1.00 87.25 210 THR A N 1
ATOM 1644 C CA . THR A 1 210 ? 10.050 -1.230 -19.964 1.00 87.25 210 THR A CA 1
ATOM 1645 C C . THR A 1 210 ? 10.967 -1.676 -21.102 1.00 87.25 210 THR A C 1
ATOM 1647 O O . THR A 1 210 ? 10.474 -2.073 -22.156 1.00 87.25 210 THR A O 1
ATOM 1650 N N . GLY A 1 211 ? 12.291 -1.598 -20.926 1.00 80.00 211 GLY A N 1
ATOM 1651 C CA . GLY A 1 211 ? 13.263 -1.888 -21.985 1.00 80.00 211 GLY A CA 1
ATOM 1652 C C . GLY A 1 211 ? 13.229 -0.876 -23.135 1.00 80.00 211 GLY A C 1
ATOM 1653 O O . GLY A 1 211 ? 13.926 -1.054 -24.136 1.00 80.00 211 GLY A O 1
ATOM 1654 N N . GLN A 1 212 ? 12.448 0.201 -23.005 1.00 68.12 212 GLN A N 1
ATOM 1655 C CA . GLN A 1 212 ? 12.476 1.310 -23.943 1.00 68.12 212 GLN A CA 1
ATOM 1656 C C . GLN A 1 212 ? 13.743 2.107 -23.662 1.00 68.12 212 GLN A C 1
ATOM 1658 O O . GLN A 1 212 ? 13.797 2.955 -22.773 1.00 68.12 212 GLN A O 1
ATOM 1663 N N . THR A 1 213 ? 14.797 1.797 -24.417 1.00 56.41 213 THR A N 1
ATOM 1664 C CA . THR A 1 213 ? 15.980 2.658 -24.472 1.00 56.41 213 THR A CA 1
ATOM 1665 C C . THR A 1 213 ? 15.474 4.057 -24.829 1.00 56.41 213 THR A C 1
ATOM 1667 O O . THR A 1 213 ? 14.788 4.172 -25.850 1.00 56.41 213 THR A O 1
ATOM 1670 N N . PRO A 1 214 ? 15.732 5.098 -24.009 1.00 57.59 214 PRO A N 1
ATOM 1671 C CA . PRO A 1 214 ? 15.327 6.455 -24.343 1.00 57.59 214 PRO A CA 1
ATOM 1672 C C . PRO A 1 214 ? 15.796 6.727 -25.763 1.00 57.59 214 PRO A C 1
ATOM 1674 O O . PRO A 1 214 ? 16.972 6.492 -26.057 1.00 57.59 214 PRO A O 1
ATOM 1677 N N . ALA A 1 215 ? 14.881 7.129 -26.650 1.00 55.12 215 ALA A N 1
ATOM 1678 C CA . ALA A 1 215 ? 15.261 7.524 -27.996 1.00 55.12 215 ALA A CA 1
ATOM 1679 C C . ALA A 1 215 ? 16.430 8.497 -27.839 1.00 55.12 215 ALA A C 1
ATOM 1681 O O . ALA A 1 215 ? 16.294 9.498 -27.127 1.00 55.12 215 ALA A O 1
ATOM 1682 N N . ALA A 1 216 ? 17.596 8.127 -28.384 1.00 56.00 216 ALA A N 1
ATOM 1683 C CA . ALA A 1 216 ? 18.790 8.950 -28.282 1.00 56.00 216 ALA A CA 1
ATOM 1684 C C . ALA A 1 216 ? 18.378 10.381 -28.643 1.00 56.00 216 ALA A C 1
ATOM 1686 O O . ALA A 1 216 ? 17.617 10.527 -29.608 1.00 56.00 216 ALA A O 1
ATOM 1687 N N . PRO A 1 217 ? 18.783 11.398 -27.857 1.00 63.09 217 PRO A N 1
ATOM 1688 C CA . PRO A 1 217 ? 18.386 12.772 -28.122 1.00 63.09 217 PRO A CA 1
ATOM 1689 C C . PRO A 1 217 ? 18.633 13.019 -29.600 1.00 63.09 217 PRO A C 1
ATOM 1691 O O . PRO A 1 217 ? 19.759 12.806 -30.062 1.00 63.09 217 PRO A O 1
ATOM 1694 N N . SER A 1 218 ? 17.555 13.324 -30.337 1.00 57.03 218 SER A N 1
ATOM 1695 C CA .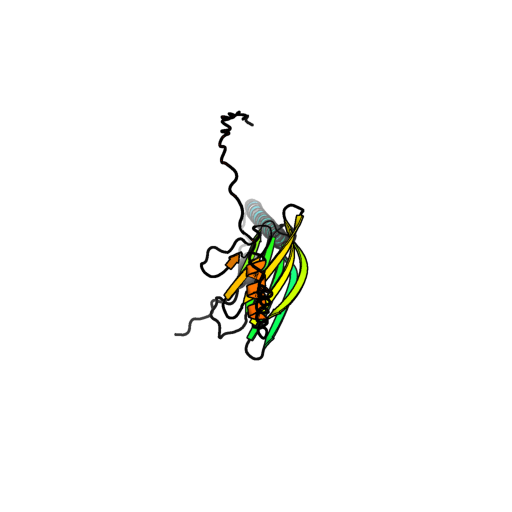 SER A 1 218 ? 17.611 13.479 -31.787 1.00 57.03 218 SER A CA 1
ATOM 1696 C C . SER A 1 218 ? 18.851 14.299 -32.103 1.00 57.03 218 SER A C 1
ATOM 1698 O O . SER A 1 218 ? 19.024 15.341 -31.456 1.00 57.03 218 SER A O 1
ATOM 1700 N N . PRO A 1 219 ? 19.744 13.815 -32.989 1.00 59.84 219 PRO A N 1
ATOM 1701 C CA . PRO A 1 219 ? 20.989 14.507 -33.267 1.00 59.84 219 PRO A CA 1
ATOM 1702 C C . PRO A 1 219 ? 20.627 15.960 -33.526 1.00 59.84 219 PRO A C 1
ATOM 1704 O O . PRO A 1 219 ? 19.775 16.229 -34.381 1.00 59.84 219 PRO A O 1
ATOM 1707 N N . MET A 1 220 ? 21.185 16.871 -32.716 1.00 57.91 220 MET A N 1
ATOM 1708 C CA . MET A 1 220 ? 20.970 18.295 -32.935 1.00 57.91 220 MET A CA 1
ATOM 1709 C C . MET A 1 220 ? 21.208 18.535 -34.423 1.00 57.91 220 MET A C 1
ATOM 1711 O O . MET A 1 220 ? 22.208 18.008 -34.931 1.00 57.91 220 MET A O 1
ATOM 1715 N N . PRO A 1 221 ? 20.290 19.227 -35.126 1.00 61.34 221 PRO A N 1
ATOM 1716 C CA . PRO A 1 221 ? 20.447 19.474 -36.548 1.00 61.34 221 PRO A CA 1
ATOM 1717 C C . PRO A 1 221 ? 21.864 19.989 -36.733 1.00 61.34 221 PRO A C 1
ATOM 1719 O O . PRO A 1 221 ? 22.227 20.997 -36.122 1.00 61.34 221 PRO A O 1
ATOM 1722 N N . SER A 1 222 ? 22.687 19.211 -37.450 1.00 56.09 222 SER A N 1
ATOM 1723 C CA . SER A 1 222 ? 24.089 19.540 -37.664 1.00 56.09 222 SER A CA 1
ATOM 1724 C C . SER A 1 222 ? 24.115 20.993 -38.072 1.00 56.09 222 SER A C 1
ATOM 1726 O O . SER A 1 222 ? 23.420 21.349 -39.026 1.00 56.09 222 SER A O 1
ATOM 1728 N N . ALA A 1 223 ? 24.812 21.812 -37.278 1.00 56.97 223 ALA A N 1
ATOM 1729 C CA . ALA A 1 223 ? 24.927 23.236 -37.504 1.00 56.97 223 ALA A CA 1
ATOM 1730 C C . ALA A 1 223 ? 25.319 23.414 -38.968 1.00 56.97 223 ALA A C 1
ATOM 1732 O O . ALA A 1 223 ? 26.458 23.156 -39.359 1.00 56.97 223 ALA A O 1
ATOM 1733 N N . SER A 1 224 ? 24.328 23.739 -39.798 1.00 55.66 224 SER A N 1
ATOM 1734 C CA . SER A 1 224 ? 24.556 24.045 -41.191 1.00 55.66 224 SER A CA 1
ATOM 1735 C C . SER A 1 224 ? 25.393 25.297 -41.146 1.00 55.66 224 SER A C 1
ATOM 1737 O O . SER A 1 224 ? 24.936 26.324 -40.651 1.00 55.66 224 SER A O 1
ATOM 1739 N N . VAL A 1 225 ? 26.648 25.118 -41.547 1.00 58.31 225 VAL A N 1
ATOM 1740 C CA . VAL A 1 225 ? 27.665 26.120 -41.839 1.00 58.31 225 VAL A CA 1
ATOM 1741 C C . VAL A 1 225 ? 27.012 27.483 -42.070 1.00 58.31 225 VAL A C 1
ATOM 1743 O O . VAL A 1 225 ? 26.539 27.781 -43.166 1.00 58.31 225 VAL A O 1
ATOM 1746 N N . MET A 1 226 ? 26.948 28.299 -41.016 1.00 53.91 226 MET A N 1
ATOM 1747 C CA . MET A 1 226 ? 26.643 29.713 -41.173 1.00 53.91 226 MET A CA 1
ATOM 1748 C C . MET A 1 226 ? 27.881 30.353 -41.809 1.00 53.91 226 MET A C 1
ATOM 1750 O O . MET A 1 226 ? 28.978 30.207 -41.260 1.00 53.91 226 MET A O 1
ATOM 1754 N N . PRO A 1 227 ? 27.749 31.036 -42.959 1.00 53.78 227 PRO A N 1
ATOM 1755 C CA . PRO A 1 227 ? 28.841 31.815 -43.514 1.00 53.78 227 PRO A CA 1
ATOM 1756 C C . PRO A 1 227 ? 29.235 32.919 -42.528 1.00 53.78 227 PRO A C 1
ATOM 1758 O O . PRO A 1 227 ? 28.389 33.542 -41.885 1.00 53.78 227 PRO A O 1
ATOM 1761 N N . SER A 1 228 ? 30.545 33.116 -42.400 1.00 53.12 228 SER A N 1
ATOM 1762 C CA . SER A 1 228 ? 31.191 34.057 -41.491 1.00 53.12 228 SER A CA 1
ATOM 1763 C C . SER A 1 228 ? 30.546 35.450 -41.525 1.00 53.12 228 SER A C 1
ATOM 1765 O O . SER A 1 228 ? 30.429 36.033 -42.606 1.00 53.12 228 SER A O 1
ATOM 1767 N N . PRO A 1 229 ? 30.175 36.034 -40.372 1.00 55.78 229 PRO A N 1
ATOM 1768 C CA . PRO A 1 229 ? 29.790 37.432 -40.322 1.00 55.78 229 PRO A CA 1
ATOM 1769 C C . PRO A 1 229 ? 31.023 38.315 -40.548 1.00 55.78 229 PRO A C 1
ATOM 1771 O O . PRO A 1 229 ? 32.040 38.207 -39.861 1.00 55.78 229 PRO A O 1
ATOM 1774 N N . VAL A 1 230 ? 30.905 39.183 -41.549 1.00 59.47 230 VAL A N 1
ATOM 1775 C CA . VAL A 1 230 ? 31.809 40.295 -41.843 1.00 59.47 230 VAL A CA 1
ATOM 1776 C C . VAL A 1 230 ? 31.996 41.150 -40.588 1.00 59.47 230 VAL A C 1
ATOM 1778 O O . VAL A 1 230 ? 31.034 41.577 -39.953 1.00 59.47 230 VAL A O 1
ATOM 1781 N N . ALA A 1 231 ? 33.258 41.386 -40.242 1.00 55.66 231 ALA A N 1
ATOM 1782 C CA . ALA A 1 231 ? 33.678 42.252 -39.153 1.00 55.66 231 ALA A CA 1
ATOM 1783 C C . ALA A 1 231 ? 33.275 43.713 -39.401 1.00 55.66 231 ALA A C 1
ATOM 1785 O O . ALA A 1 231 ? 33.497 44.213 -40.504 1.00 55.66 231 ALA A O 1
ATOM 1786 N N . SER A 1 232 ? 32.757 44.391 -38.366 1.00 49.75 232 SER A N 1
ATOM 1787 C CA . SER A 1 232 ? 32.960 45.817 -37.999 1.00 49.75 232 SER A CA 1
ATOM 1788 C C . SER A 1 232 ? 31.914 46.253 -36.949 1.00 49.75 232 SER A C 1
ATOM 1790 O O . SER A 1 232 ? 30.861 45.629 -36.861 1.00 49.75 232 SER A O 1
ATOM 1792 N N . PRO A 1 233 ? 32.087 47.387 -36.244 1.00 52.09 233 PRO A N 1
ATOM 1793 C CA . PRO A 1 233 ? 33.180 47.742 -35.347 1.00 52.09 233 PRO A CA 1
ATOM 1794 C C . PRO A 1 233 ? 32.672 48.048 -33.916 1.00 52.09 233 PRO A C 1
ATOM 1796 O O . PRO A 1 233 ? 31.481 48.211 -33.660 1.00 52.09 233 PRO A O 1
ATOM 1799 N N . SER A 1 234 ? 33.622 48.141 -32.987 1.00 52.16 234 SER A N 1
ATOM 1800 C CA . SER A 1 234 ? 33.474 48.481 -31.569 1.00 52.16 234 SER A CA 1
ATOM 1801 C C . SER A 1 234 ? 32.596 49.710 -31.294 1.00 52.16 234 SER A C 1
ATOM 1803 O O . SER A 1 234 ? 32.852 50.786 -31.833 1.00 52.16 234 SER A O 1
ATOM 1805 N N . VAL A 1 235 ? 31.647 49.582 -30.360 1.00 54.75 235 VAL A N 1
ATOM 1806 C CA . VAL A 1 235 ? 30.995 50.722 -29.698 1.00 54.75 235 VAL A CA 1
ATOM 1807 C C . VAL A 1 235 ? 31.172 50.615 -28.187 1.00 54.75 235 VAL A C 1
ATOM 1809 O O . VAL A 1 235 ? 31.133 49.541 -27.593 1.00 54.75 235 VAL A O 1
ATOM 1812 N N . ALA A 1 236 ? 31.450 51.787 -27.632 1.00 48.31 236 ALA A N 1
ATOM 1813 C CA . ALA A 1 236 ? 31.956 52.107 -26.319 1.00 48.31 236 ALA A CA 1
ATOM 1814 C C . ALA A 1 236 ? 31.140 51.605 -25.118 1.00 48.31 236 ALA A C 1
ATOM 1816 O O . ALA A 1 236 ? 29.913 51.616 -25.076 1.00 48.31 236 ALA A O 1
ATOM 1817 N N . THR A 1 237 ? 31.925 51.294 -24.095 1.00 49.28 237 THR A N 1
ATOM 1818 C CA . THR A 1 237 ? 31.662 51.263 -22.660 1.00 49.28 237 THR A CA 1
ATOM 1819 C C . THR A 1 237 ? 30.785 52.417 -22.154 1.00 49.28 237 THR A C 1
ATOM 1821 O O . THR A 1 237 ? 31.022 53.574 -22.501 1.00 49.28 237 THR A O 1
ATOM 1824 N N . SER A 1 238 ? 29.888 52.135 -21.203 1.00 46.41 238 SER A N 1
ATOM 1825 C CA . SER A 1 238 ? 29.600 53.026 -20.063 1.00 46.41 238 SER A CA 1
ATOM 1826 C C . SER A 1 238 ? 29.024 52.239 -18.864 1.00 46.41 238 SER A C 1
ATOM 1828 O O . SER A 1 238 ? 28.245 51.313 -19.090 1.00 46.41 238 SER A O 1
ATOM 1830 N N . PRO A 1 239 ? 29.427 52.559 -17.613 1.00 66.12 239 PRO A N 1
ATOM 1831 C CA . PRO A 1 239 ? 29.074 51.829 -16.387 1.00 66.12 239 PRO A CA 1
ATOM 1832 C C . PRO A 1 239 ? 27.986 52.536 -15.541 1.00 66.12 239 PRO A C 1
ATOM 1834 O O . PRO A 1 239 ? 27.496 53.596 -15.919 1.00 66.12 239 PRO A O 1
ATOM 1837 N N . SER A 1 240 ? 27.720 51.983 -14.344 1.00 47.44 240 SER A N 1
ATOM 1838 C CA . SER A 1 240 ? 26.784 52.433 -13.285 1.00 47.44 240 SER A CA 1
ATOM 1839 C C . SER A 1 240 ? 25.319 52.086 -13.572 1.00 47.44 240 SER A C 1
ATOM 1841 O O . SER A 1 240 ? 24.845 52.259 -14.682 1.00 47.44 240 SER A O 1
ATOM 1843 N N . VAL A 1 241 ? 24.550 51.527 -12.631 1.00 54.47 241 VAL A N 1
ATOM 1844 C CA . VAL A 1 241 ? 24.150 52.182 -11.376 1.00 54.47 241 VAL A CA 1
ATOM 1845 C C . VAL A 1 241 ? 23.963 51.171 -10.232 1.00 54.47 241 VAL A C 1
ATOM 1847 O O . VAL A 1 241 ? 23.277 50.161 -10.371 1.00 54.47 241 VAL A O 1
ATOM 1850 N N . SER A 1 242 ? 24.551 51.498 -9.081 1.00 52.91 242 SER A N 1
ATOM 1851 C CA . SER A 1 242 ? 24.274 50.934 -7.759 1.00 52.91 242 SER A CA 1
ATOM 1852 C C . SER A 1 242 ? 22.838 51.222 -7.310 1.00 52.91 242 SER A C 1
ATOM 1854 O O . SER A 1 242 ? 22.422 52.376 -7.326 1.00 52.91 242 SER A O 1
ATOM 1856 N N . ALA A 1 243 ? 22.118 50.225 -6.794 1.00 55.84 243 ALA A N 1
ATOM 1857 C CA . ALA A 1 243 ? 20.909 50.457 -6.005 1.00 55.84 243 ALA A CA 1
ATOM 1858 C C . ALA A 1 243 ? 21.056 49.825 -4.616 1.00 55.84 243 ALA A C 1
ATOM 1860 O O . ALA A 1 243 ? 20.826 48.640 -4.397 1.00 55.84 243 ALA A O 1
ATOM 1861 N N . THR A 1 244 ? 21.481 50.679 -3.692 1.00 59.06 244 THR A N 1
ATOM 1862 C CA . THR A 1 244 ? 21.352 50.562 -2.242 1.00 59.06 244 THR A CA 1
ATOM 1863 C C . THR A 1 244 ? 19.882 50.721 -1.845 1.00 59.06 244 THR A C 1
ATOM 1865 O O . THR A 1 244 ? 19.299 51.746 -2.182 1.00 59.06 244 THR A O 1
ATOM 1868 N N . ALA A 1 245 ? 19.313 49.787 -1.074 1.00 54.22 245 ALA A N 1
ATOM 1869 C CA . ALA A 1 245 ? 18.219 50.061 -0.127 1.00 54.22 245 ALA A CA 1
ATOM 1870 C C . ALA A 1 245 ? 18.009 48.880 0.848 1.00 54.22 245 ALA A C 1
ATOM 1872 O O . ALA A 1 245 ? 17.297 47.930 0.551 1.00 54.22 245 ALA A O 1
ATOM 1873 N N . SER A 1 246 ? 18.746 48.927 1.962 1.00 54.69 246 SER A N 1
ATOM 1874 C CA . SER A 1 246 ? 18.328 48.901 3.380 1.00 54.69 246 SER A CA 1
ATOM 1875 C C . SER A 1 246 ? 16.963 48.320 3.847 1.00 54.69 246 SER A C 1
ATOM 1877 O O . SER A 1 246 ? 16.006 48.226 3.087 1.00 54.69 246 SER A O 1
ATOM 1879 N N . PRO A 1 247 ? 16.876 47.951 5.147 1.00 63.47 247 PRO A N 1
ATOM 1880 C CA . PRO A 1 247 ? 16.072 46.854 5.690 1.00 63.47 247 PRO A CA 1
ATOM 1881 C C . PRO A 1 247 ? 14.678 47.284 6.173 1.00 63.47 247 PRO A C 1
ATOM 1883 O O . PRO A 1 247 ? 14.405 48.473 6.330 1.00 63.47 247 PRO A O 1
ATOM 1886 N N . SER A 1 248 ? 13.824 46.309 6.508 1.00 56.94 248 SER A N 1
ATOM 1887 C CA . SER A 1 248 ? 12.594 46.552 7.273 1.00 56.94 248 SER A CA 1
ATOM 1888 C C . SER A 1 248 ? 12.502 45.632 8.506 1.00 56.94 248 SER A C 1
ATOM 1890 O O . SER A 1 248 ? 12.762 44.434 8.370 1.00 56.94 248 SER A O 1
ATOM 1892 N N . PRO A 1 249 ? 12.195 46.181 9.699 1.00 63.34 249 PRO A N 1
ATOM 1893 C CA . PRO A 1 249 ? 12.132 45.468 10.977 1.00 63.34 249 PRO A CA 1
ATOM 1894 C C . PRO A 1 249 ? 10.751 44.848 11.282 1.00 63.34 249 PRO A C 1
ATOM 1896 O O . PRO A 1 249 ? 9.760 45.137 10.617 1.00 63.34 249 PRO A O 1
ATOM 1899 N N . SER A 1 250 ? 10.733 44.013 12.330 1.00 58.75 250 SER A N 1
ATOM 1900 C CA . SER A 1 250 ? 9.601 43.350 13.010 1.00 58.75 250 SER A CA 1
ATOM 1901 C C . SER A 1 250 ? 8.377 44.237 13.313 1.00 58.75 250 SER A C 1
ATOM 1903 O O . SER A 1 250 ? 8.492 45.462 13.355 1.00 58.75 250 SER A O 1
ATOM 1905 N N . PRO A 1 251 ? 7.208 43.626 13.599 1.00 62.12 251 PRO A N 1
ATOM 1906 C CA . PRO A 1 251 ? 6.815 43.376 15.003 1.00 62.12 251 PRO A CA 1
ATOM 1907 C C . PRO A 1 251 ? 6.168 41.981 15.187 1.00 62.12 251 PRO A C 1
ATOM 1909 O O . PRO A 1 251 ? 5.506 41.458 14.299 1.00 62.12 251 PRO A O 1
ATOM 1912 N N . GLU A 1 252 ? 6.480 41.219 16.236 1.00 62.03 252 GLU A N 1
ATOM 1913 C CA . GLU A 1 252 ? 5.908 41.338 17.589 1.00 62.03 252 GLU A CA 1
ATOM 1914 C C . GLU A 1 252 ? 4.370 41.342 17.598 1.00 62.03 252 GLU A C 1
ATOM 1916 O O . GLU A 1 252 ? 3.739 42.352 17.308 1.00 62.03 252 GLU A O 1
ATOM 1921 N N . ASN A 1 253 ? 3.777 40.192 17.942 1.00 58.88 253 ASN A N 1
ATOM 1922 C CA . ASN A 1 253 ? 2.545 40.122 18.733 1.00 58.88 253 ASN A CA 1
ATOM 1923 C C . ASN A 1 253 ? 2.302 38.686 19.230 1.00 58.88 253 ASN A C 1
ATOM 1925 O O . ASN A 1 253 ? 1.862 37.810 18.488 1.00 58.88 253 ASN A O 1
ATOM 1929 N N . GLN A 1 254 ? 2.570 38.466 20.520 1.00 54.75 254 GLN A N 1
ATOM 1930 C CA . GLN A 1 254 ? 1.719 37.600 21.345 1.00 54.75 254 GLN A CA 1
ATOM 1931 C C . GLN A 1 254 ? 0.410 38.369 21.648 1.00 54.75 254 GLN A C 1
ATOM 1933 O O . GLN A 1 254 ? 0.420 39.599 21.582 1.00 54.75 254 GLN A O 1
ATOM 1938 N N . PRO A 1 255 ? -0.712 37.707 21.994 1.00 63.75 255 PRO A N 1
ATOM 1939 C CA . PRO A 1 255 ? -0.896 37.297 23.388 1.00 63.75 255 PRO A CA 1
ATOM 1940 C C . PRO A 1 255 ? -1.585 35.934 23.590 1.00 63.75 255 PRO A C 1
ATOM 1942 O O . PRO A 1 255 ? -2.490 35.530 22.867 1.00 63.75 255 PRO A O 1
ATOM 1945 N N . GLN A 1 256 ? -1.128 35.276 24.655 1.00 57.56 256 GLN A N 1
ATOM 1946 C CA . GLN A 1 256 ? -1.879 34.566 25.698 1.00 57.56 256 GLN A CA 1
ATOM 1947 C C . GLN A 1 256 ? -3.389 34.309 25.488 1.00 57.56 256 GLN A C 1
ATOM 1949 O O . GLN A 1 256 ? -4.193 35.242 25.538 1.00 57.56 256 GLN A O 1
ATOM 1954 N N . LYS A 1 257 ? -3.775 33.026 25.498 1.00 56.38 257 LYS A N 1
ATOM 1955 C CA . LYS A 1 257 ? -4.693 32.465 26.507 1.00 56.38 257 LYS A CA 1
ATOM 1956 C C . LYS A 1 257 ? -4.611 30.945 26.569 1.00 56.38 257 LYS A C 1
ATOM 1958 O O . LYS A 1 257 ? -4.524 30.328 25.487 1.00 56.38 257 LYS A O 1
#

Radius of gyration: 34.94 Å; chains: 1; bounding box: 64×85×105 Å

Foldseek 3Di:
DDDDPDPPPPVVVVVVVVVVVVVVVVVVVVVVVVPDPPPPDDDPVPPVVVVVVVVVVVVVVVVVVVVVVVVVVVVCLQQDWDWQDKDWDDDPQWIWMWTWIQGPNFQKIKIWTDIPHPVDPPLLIDIFIWHQKDWPHFPDWDQWQVNQKIKTWTFMAHPNDTWIKIWIARSRVSAIEIETPDPGTPDDPDDDHYDHDDPVVVVVVRCVRRVNPPPDPPPDPPPDDDPDDDDDDDDDDDDDDDDDDDDDDDDDDDDDD

Sequence (257 aa):
MTENPVDLANPVGEAVSALNRLTDSQLEEVGRLLSGPTLARLNSKSLGSKMGNALHKLISLGVLVGLLVVVGFIWAYFNSTKNIASGERKTSAADWGYSLDQYRFRDRMRLNLWSDSSLFSSSSNATLDLSNVSVNRITEERWLADSRAVYLNMLVTVDDKELPAKVIYDFQRGEMHTTSPADLWRVPTEPNTSVKMTDEEFQAMLNRYTGQTPAAPSPMPSASVMPSPVASPSVATSPSVSATASPSPSPENQPQK

pLDDT: mean 74.14, std 17.23, range [34.5, 95.94]

Secondary structure (DSSP, 8-state):
--PPP-----HHHHHHHHHHHHHHHHHHHHHHHHS-SGGGG--HHHHHHHHHHHHHHHHHHHHHHHHHHHHHHHHHHHT-EEEEEEEEEE-SS-EEEEEEEEETTSSEEEEEEEE--TTS-GGG-EEEEEES-EEEEEEEEEEETTTTEEEEEEEEEETTEEEEEEEEEETTTTEEEEE-SS------SS-S-EEE--HHHHHHHHHHHHT-PPPPP--------PPPPPP--------------------------